Protein AF-A0A5A7S9D4-F1 (afdb_monomer_lite)

Radius of gyration: 24.03 Å; chains: 1; bounding box: 71×55×63 Å

Structure (mmCIF, N/CA/C/O backbone):
data_AF-A0A5A7S9D4-F1
#
_entry.id   AF-A0A5A7S9D4-F1
#
loop_
_atom_site.group_PDB
_atom_site.id
_atom_site.type_symbol
_atom_site.label_atom_id
_atom_site.label_alt_id
_atom_site.label_comp_id
_atom_site.label_asym_id
_atom_site.label_entity_id
_atom_site.label_seq_id
_atom_site.pdbx_PDB_ins_code
_atom_site.Cartn_x
_atom_site.Cartn_y
_atom_site.Cartn_z
_atom_site.occupancy
_atom_site.B_iso_or_equiv
_atom_site.auth_seq_id
_atom_site.auth_comp_id
_atom_site.auth_asym_id
_atom_site.auth_atom_id
_atom_site.pdbx_PDB_model_num
ATOM 1 N N . MET A 1 1 ? -9.418 2.027 30.614 1.00 55.91 1 MET A N 1
ATOM 2 C CA . MET A 1 1 ? -10.008 2.907 29.573 1.00 55.91 1 MET A CA 1
ATOM 3 C C . MET A 1 1 ? -10.575 2.053 28.445 1.00 55.91 1 MET A C 1
ATOM 5 O O . MET A 1 1 ? -9.982 1.031 28.133 1.00 55.91 1 MET A O 1
ATOM 9 N N . THR A 1 2 ? -11.710 2.423 27.843 1.00 78.75 2 THR A N 1
ATOM 10 C CA . THR A 1 2 ? -12.250 1.694 26.680 1.00 78.75 2 THR A CA 1
ATOM 11 C C . THR A 1 2 ? -11.448 2.029 25.417 1.00 78.75 2 THR A C 1
ATOM 13 O O . THR A 1 2 ? -11.067 3.181 25.224 1.00 78.75 2 THR A O 1
ATOM 16 N N . ARG A 1 3 ? -11.228 1.047 24.529 1.00 73.62 3 ARG A N 1
ATOM 17 C CA . ARG A 1 3 ? -10.422 1.175 23.291 1.00 73.62 3 ARG A CA 1
ATOM 18 C C . ARG A 1 3 ? -10.812 2.389 22.429 1.00 73.62 3 ARG A C 1
ATOM 20 O O . ARG A 1 3 ? -9.965 2.989 21.785 1.00 73.62 3 ARG A O 1
ATOM 27 N N . ARG A 1 4 ? -12.098 2.761 22.439 1.00 77.56 4 ARG A N 1
ATOM 28 C CA . ARG A 1 4 ? -12.655 3.953 21.773 1.00 77.56 4 ARG A CA 1
ATOM 29 C C . ARG A 1 4 ? -12.159 5.260 22.394 1.00 77.56 4 ARG A C 1
ATOM 31 O O . ARG A 1 4 ? -11.788 6.172 21.668 1.00 77.56 4 ARG A O 1
ATOM 38 N N . ARG A 1 5 ? -12.154 5.352 23.729 1.00 80.94 5 ARG A N 1
ATOM 39 C CA . ARG A 1 5 ? -11.677 6.543 24.443 1.00 80.94 5 ARG A CA 1
ATOM 40 C C . ARG A 1 5 ? -10.198 6.770 24.163 1.00 80.94 5 ARG A C 1
ATOM 42 O O . ARG A 1 5 ? -9.850 7.889 23.833 1.00 80.94 5 ARG A O 1
ATOM 49 N N . THR A 1 6 ? -9.384 5.714 24.183 1.00 83.19 6 THR A N 1
ATOM 50 C CA . THR A 1 6 ? -7.943 5.804 23.899 1.00 83.19 6 THR A CA 1
ATOM 51 C C . THR A 1 6 ? -7.643 6.335 22.493 1.00 83.19 6 THR A C 1
ATOM 53 O O . THR A 1 6 ? -6.789 7.206 22.351 1.00 83.19 6 THR A O 1
ATOM 56 N N . ILE A 1 7 ? -8.358 5.871 21.456 1.00 81.06 7 ILE A N 1
ATOM 57 C CA . ILE A 1 7 ? -8.176 6.416 20.099 1.00 81.06 7 ILE A CA 1
ATOM 58 C C . ILE A 1 7 ? -8.547 7.896 20.052 1.00 81.06 7 ILE A C 1
ATOM 60 O O . ILE A 1 7 ? -7.799 8.705 19.516 1.00 81.06 7 ILE A O 1
ATOM 64 N N . LEU A 1 8 ? -9.722 8.245 20.578 1.00 85.06 8 LEU A N 1
ATOM 65 C CA . LEU A 1 8 ? -10.216 9.616 20.504 1.00 85.06 8 LEU A CA 1
ATOM 66 C C . LEU A 1 8 ? -9.299 10.568 21.275 1.00 85.06 8 LEU A C 1
ATOM 68 O O . LEU A 1 8 ? -9.025 11.661 20.794 1.00 85.06 8 LEU A O 1
ATOM 72 N N . THR A 1 9 ? -8.764 10.136 22.421 1.00 84.31 9 THR A N 1
ATOM 73 C CA . THR A 1 9 ? -7.755 10.906 23.154 1.00 84.31 9 THR A CA 1
ATOM 74 C C . THR A 1 9 ? -6.458 11.038 22.366 1.00 84.31 9 THR A C 1
ATOM 76 O O . THR A 1 9 ? -5.899 12.125 22.337 1.00 84.31 9 THR A O 1
ATOM 79 N N . ALA A 1 10 ? -5.996 9.985 21.684 1.00 85.25 10 ALA A N 1
ATOM 80 C CA . ALA A 1 10 ? -4.796 10.064 20.852 1.00 85.25 10 ALA A CA 1
ATOM 81 C C . ALA A 1 10 ? -4.983 11.031 19.669 1.00 85.25 10 ALA A C 1
ATOM 83 O O . ALA A 1 10 ? -4.125 11.873 19.427 1.00 85.25 10 ALA A O 1
ATOM 84 N N . ALA A 1 11 ? -6.130 10.974 18.985 1.00 86.06 11 ALA A N 1
ATOM 85 C CA . ALA A 1 11 ? -6.465 11.897 17.901 1.00 86.06 11 ALA A CA 1
ATOM 86 C C . ALA A 1 11 ? -6.579 13.351 18.388 1.00 86.06 11 ALA A C 1
ATOM 88 O O . ALA A 1 11 ? -6.074 14.260 17.736 1.00 86.06 11 ALA A O 1
ATOM 89 N N . ALA A 1 12 ? -7.190 13.575 19.555 1.00 85.19 12 ALA A N 1
ATOM 90 C CA . ALA A 1 12 ? -7.275 14.903 20.155 1.00 85.19 12 ALA A CA 1
ATOM 91 C C . ALA A 1 12 ? -5.893 15.444 20.556 1.00 85.19 12 ALA A C 1
ATOM 93 O O . ALA A 1 12 ? -5.597 16.604 20.289 1.00 85.19 12 ALA A O 1
ATOM 94 N N . LEU A 1 13 ? -5.027 14.609 21.141 1.00 88.38 13 LEU A N 1
ATOM 95 C CA . LEU A 1 13 ? -3.655 14.994 21.485 1.00 88.38 13 LEU A CA 1
ATOM 96 C C . LEU A 1 13 ? -2.836 15.344 20.240 1.00 88.38 13 LEU A C 1
ATOM 98 O O . LEU A 1 13 ? -2.145 16.356 20.248 1.00 88.38 13 LEU A O 1
ATOM 102 N N . LEU A 1 14 ? -2.961 14.566 19.160 1.00 86.50 14 LEU A N 1
ATOM 103 C CA . LEU A 1 14 ? -2.325 14.879 17.877 1.00 86.50 14 LEU A CA 1
ATOM 104 C C . LEU A 1 14 ? -2.759 16.253 17.351 1.00 86.50 14 LEU A C 1
ATOM 106 O O . LEU A 1 14 ? -1.912 17.036 16.932 1.00 86.50 14 LEU A O 1
ATOM 110 N N . LEU A 1 15 ? -4.053 16.581 17.428 1.00 86.12 15 LEU A N 1
ATOM 111 C CA . LEU A 1 15 ? -4.549 17.902 17.031 1.00 86.12 15 LEU A CA 1
ATOM 112 C C . LEU A 1 15 ? -4.030 19.020 17.937 1.00 86.12 15 LEU A C 1
ATOM 114 O O . LEU A 1 15 ? -3.659 20.072 17.430 1.00 86.12 15 LEU A O 1
ATOM 118 N N . VAL A 1 16 ? -3.961 18.807 19.254 1.00 87.31 16 VAL A N 1
ATOM 119 C CA . VAL A 1 16 ? -3.398 19.794 20.191 1.00 87.31 16 VAL A CA 1
ATOM 120 C C . VAL A 1 16 ? -1.930 20.064 19.876 1.00 87.31 16 VAL A C 1
ATOM 122 O O . VAL A 1 16 ? -1.530 21.223 19.804 1.00 87.31 16 VAL A O 1
ATOM 125 N N . VAL A 1 17 ? -1.140 19.016 19.630 1.00 87.19 17 VAL A N 1
ATOM 126 C CA . VAL A 1 17 ? 0.265 19.146 19.217 1.00 87.19 17 VAL A CA 1
ATOM 127 C C . VAL A 1 17 ? 0.368 19.907 17.895 1.00 87.19 17 VAL A C 1
ATOM 129 O O . VAL A 1 17 ? 1.178 20.823 17.779 1.00 87.19 17 VAL A O 1
ATOM 132 N N . GLN A 1 18 ? -0.488 19.588 16.921 1.00 85.62 18 GLN A N 1
ATOM 133 C CA . GLN A 1 18 ? -0.495 20.243 15.614 1.00 85.62 18 GLN A CA 1
ATOM 134 C C . GLN A 1 18 ? -0.865 21.732 15.705 1.00 85.62 18 GLN A C 1
ATOM 136 O O . GLN A 1 18 ? -0.234 22.567 15.058 1.00 85.62 18 GLN A O 1
ATOM 141 N N . VAL A 1 19 ? -1.862 22.076 16.522 1.00 84.75 19 VAL A N 1
ATOM 142 C CA . VAL A 1 19 ? -2.253 23.466 16.794 1.00 84.75 19 VAL A CA 1
ATOM 143 C C . VAL A 1 19 ? -1.134 24.202 17.525 1.00 84.75 19 VAL A C 1
ATOM 145 O O . VAL A 1 19 ? -0.828 25.333 17.163 1.00 84.75 19 VAL A O 1
ATOM 148 N N . GLY A 1 20 ? -0.485 23.555 18.498 1.00 85.50 20 GLY A N 1
ATOM 149 C CA . GLY A 1 20 ? 0.677 24.104 19.196 1.00 85.50 20 GLY A CA 1
ATOM 150 C C . GLY A 1 20 ? 1.826 24.431 18.243 1.00 85.50 20 GLY A C 1
ATOM 151 O O . GLY A 1 20 ? 2.345 25.541 18.284 1.00 85.50 20 GLY A O 1
ATOM 152 N N . TRP A 1 21 ? 2.157 23.514 17.328 1.00 83.00 21 TRP A N 1
ATOM 153 C CA . TRP A 1 21 ? 3.179 23.726 16.297 1.00 83.00 21 TRP A CA 1
ATOM 154 C C . TRP A 1 21 ? 2.876 24.947 15.422 1.00 83.00 21 TRP A C 1
ATOM 156 O O . TRP A 1 21 ? 3.736 25.809 15.231 1.00 83.00 21 TRP A O 1
ATOM 166 N N . ILE A 1 22 ? 1.638 25.052 14.928 1.00 85.06 22 ILE A N 1
ATOM 167 C CA . ILE A 1 22 ? 1.196 26.186 14.103 1.00 85.06 22 ILE A CA 1
ATOM 168 C C . ILE A 1 22 ? 1.250 27.491 14.912 1.00 85.06 22 ILE A C 1
ATOM 170 O O . ILE A 1 22 ? 1.734 28.505 14.413 1.00 85.06 22 ILE A O 1
ATOM 174 N N . ALA A 1 23 ? 0.821 27.467 16.177 1.00 85.19 23 ALA A N 1
ATOM 175 C CA . ALA A 1 23 ? 0.837 28.632 17.060 1.00 85.19 23 ALA A CA 1
ATOM 176 C C . ALA A 1 23 ? 2.258 29.138 17.368 1.00 85.19 23 ALA A C 1
ATOM 178 O O . ALA A 1 23 ? 2.443 30.332 17.587 1.00 85.19 23 ALA A O 1
ATOM 179 N N . THR A 1 24 ? 3.268 28.264 17.336 1.00 88.25 24 THR A N 1
ATOM 180 C CA . THR A 1 24 ? 4.686 28.633 17.494 1.00 88.25 24 THR A CA 1
ATOM 181 C C . THR A 1 24 ? 5.374 29.047 16.185 1.00 88.25 24 THR A C 1
ATOM 183 O O . THR A 1 24 ? 6.596 29.148 16.147 1.00 88.25 24 THR A O 1
ATOM 186 N N . GLY A 1 25 ? 4.615 29.290 15.109 1.00 82.31 25 GLY A N 1
ATOM 187 C CA . GLY A 1 25 ? 5.146 29.721 13.808 1.00 82.31 25 GLY A CA 1
ATOM 188 C C . GLY A 1 25 ? 5.436 28.583 12.822 1.00 82.31 25 GLY A C 1
ATOM 189 O O . GLY A 1 25 ? 6.096 28.802 11.808 1.00 82.31 25 GLY A O 1
ATOM 190 N N . GLY A 1 26 ? 4.957 27.368 13.095 1.00 80.81 26 GLY A N 1
ATOM 191 C CA . GLY A 1 26 ? 5.076 26.230 12.190 1.00 80.81 26 GLY A CA 1
ATOM 192 C C . GLY A 1 26 ? 4.242 26.392 10.913 1.00 80.81 26 GLY A C 1
ATOM 193 O O . GLY A 1 26 ? 3.118 26.892 10.945 1.00 80.81 26 GLY A O 1
ATOM 194 N N . SER A 1 27 ? 4.767 25.938 9.772 1.00 79.88 27 SER A N 1
ATOM 195 C CA . SER A 1 27 ? 4.071 26.039 8.485 1.00 79.88 27 SER A CA 1
ATOM 196 C C . SER A 1 27 ? 3.004 24.951 8.292 1.00 79.88 27 SER A C 1
ATOM 198 O O . SER A 1 27 ? 3.110 23.814 8.772 1.00 79.88 27 SER A O 1
ATOM 200 N N . LEU A 1 28 ? 1.957 25.289 7.535 1.00 75.00 28 LEU A N 1
ATOM 201 C CA . LEU A 1 28 ? 0.986 24.323 7.021 1.00 75.00 28 LEU A CA 1
ATOM 202 C C . LEU A 1 28 ? 1.581 23.594 5.810 1.00 75.00 28 LEU A C 1
ATOM 204 O O . LEU A 1 28 ? 1.274 23.900 4.662 1.00 75.00 28 LEU A O 1
ATOM 208 N N . GLY A 1 29 ? 2.471 22.642 6.081 1.00 77.94 29 GLY A N 1
ATOM 209 C CA . GLY A 1 29 ? 2.964 21.699 5.081 1.00 77.94 29 GLY A CA 1
ATOM 210 C C . GLY A 1 29 ? 2.016 20.514 4.872 1.00 77.94 29 GLY A C 1
ATOM 211 O O . GLY A 1 29 ? 1.059 20.310 5.624 1.00 77.94 29 GLY A O 1
ATOM 212 N N . ALA A 1 30 ? 2.328 19.672 3.885 1.00 74.06 30 ALA A N 1
ATOM 213 C CA . ALA A 1 30 ? 1.563 18.458 3.580 1.00 74.06 30 ALA A CA 1
ATOM 214 C C . ALA A 1 30 ? 1.390 17.532 4.804 1.00 74.06 30 ALA A C 1
ATOM 216 O O . ALA A 1 30 ? 0.317 16.970 5.009 1.00 74.06 30 ALA A O 1
ATOM 217 N N . ILE A 1 31 ? 2.406 17.440 5.671 1.00 72.94 31 ILE A N 1
ATOM 218 C CA . ILE A 1 31 ? 2.370 16.642 6.911 1.00 72.94 31 ILE A CA 1
ATOM 219 C C . ILE A 1 31 ? 1.276 17.143 7.866 1.00 72.94 31 ILE A C 1
ATOM 221 O O . ILE A 1 31 ? 0.513 16.345 8.418 1.00 72.94 31 ILE A O 1
ATOM 225 N N . SER A 1 32 ? 1.163 18.464 8.026 1.00 80.00 32 SER A N 1
ATOM 226 C CA . SER A 1 32 ? 0.152 19.105 8.871 1.00 80.00 32 SER A CA 1
ATOM 227 C C . SER A 1 32 ? -1.255 18.805 8.351 1.00 80.00 32 SER A C 1
ATOM 229 O O . SER A 1 32 ? -2.138 18.434 9.122 1.00 80.00 32 SER A O 1
ATOM 231 N N . VAL A 1 33 ? -1.447 18.890 7.031 1.00 82.06 33 VAL A N 1
ATOM 232 C CA . VAL A 1 33 ? -2.729 18.591 6.375 1.00 82.06 33 VAL A CA 1
ATOM 233 C C . VAL A 1 33 ? -3.121 17.126 6.578 1.00 82.06 33 VAL A C 1
ATOM 235 O O . VAL A 1 33 ? -4.229 16.845 7.035 1.00 82.06 33 VAL A O 1
ATOM 238 N N . VAL A 1 34 ? -2.206 16.191 6.312 1.00 79.44 34 VAL A N 1
ATOM 239 C CA . VAL A 1 34 ? -2.449 14.750 6.488 1.00 79.44 34 VAL A CA 1
ATOM 240 C C . VAL A 1 34 ? -2.807 14.428 7.939 1.00 79.44 34 VAL A C 1
ATOM 242 O O . VAL A 1 34 ? -3.784 13.724 8.190 1.00 79.44 34 VAL A O 1
ATOM 245 N N . THR A 1 35 ? -2.072 14.985 8.901 1.00 80.81 35 THR A N 1
ATOM 246 C CA . THR A 1 35 ? -2.310 14.742 10.332 1.00 80.81 35 THR A CA 1
ATOM 247 C C . THR A 1 35 ? -3.698 15.217 10.763 1.00 80.81 35 THR A C 1
ATOM 249 O O . THR A 1 35 ? -4.423 14.486 11.444 1.00 80.81 35 THR A O 1
ATOM 252 N N . VAL A 1 36 ? -4.113 16.405 10.310 1.00 85.19 36 VAL A N 1
ATOM 253 C CA . VAL A 1 36 ? -5.450 16.944 10.592 1.00 85.19 36 VAL A CA 1
ATOM 254 C C . VAL A 1 36 ? -6.540 16.082 9.956 1.00 85.19 36 VAL A C 1
ATOM 256 O O . VAL A 1 36 ? -7.519 15.764 10.628 1.00 85.19 36 VAL A O 1
ATOM 259 N N . ILE A 1 37 ? -6.367 15.649 8.702 1.00 84.81 37 ILE A N 1
ATOM 260 C CA . ILE A 1 37 ? -7.334 14.779 8.014 1.00 84.81 37 ILE A CA 1
ATOM 261 C C . ILE A 1 37 ? -7.489 13.450 8.757 1.00 84.81 37 ILE A C 1
ATOM 263 O O . ILE A 1 37 ? -8.613 13.032 9.033 1.00 84.81 37 ILE A O 1
ATOM 267 N N . VAL A 1 38 ? -6.384 12.799 9.129 1.00 81.94 38 VAL A N 1
ATOM 268 C CA . VAL A 1 38 ? -6.417 11.521 9.858 1.00 81.94 38 VAL A CA 1
ATOM 269 C C . VAL A 1 38 ? -7.148 11.679 11.190 1.00 81.94 38 VAL A C 1
ATOM 271 O O . VAL A 1 38 ? -8.043 10.889 11.502 1.00 81.94 38 VAL A O 1
ATOM 274 N N . ALA A 1 39 ? -6.832 12.722 11.960 1.00 84.31 39 ALA A N 1
ATOM 275 C CA . ALA A 1 39 ? -7.515 12.984 13.221 1.00 84.31 39 ALA A CA 1
ATOM 276 C C . ALA A 1 39 ? -9.009 13.297 13.018 1.00 84.31 39 ALA A C 1
ATOM 278 O O . ALA A 1 39 ? -9.849 12.770 13.752 1.00 84.31 39 ALA A O 1
ATOM 279 N N . ALA A 1 40 ? -9.360 14.079 11.994 1.00 85.19 40 ALA A N 1
ATOM 280 C CA . ALA A 1 40 ? -10.744 14.391 11.650 1.00 85.19 40 ALA A CA 1
ATOM 281 C C . ALA A 1 40 ? -11.538 13.135 11.264 1.00 85.19 40 ALA A C 1
ATOM 283 O O . ALA A 1 40 ? -12.639 12.941 11.770 1.00 85.19 40 ALA A O 1
ATOM 284 N N . VAL A 1 41 ? -10.975 12.234 10.451 1.00 82.00 41 VAL A N 1
ATOM 285 C CA . VAL A 1 41 ? -11.598 10.947 10.086 1.00 82.00 41 VAL A CA 1
ATOM 286 C C . VAL A 1 41 ? -11.823 10.075 11.324 1.00 82.00 41 VAL A C 1
ATOM 288 O O . VAL A 1 41 ? -12.893 9.486 11.508 1.00 82.00 41 VAL A O 1
ATOM 291 N N . VAL A 1 42 ? -10.844 10.011 12.226 1.00 84.44 42 VAL A N 1
ATOM 292 C CA . VAL A 1 42 ? -10.952 9.253 13.479 1.00 84.44 42 VAL A CA 1
ATOM 293 C C . VAL A 1 42 ? -12.046 9.817 14.399 1.00 84.44 42 VAL A C 1
ATOM 295 O O . VAL A 1 42 ? -12.817 9.055 14.993 1.00 84.44 42 VAL A O 1
ATOM 298 N N . ILE A 1 43 ? -12.153 11.143 14.493 1.00 83.31 43 ILE A N 1
ATOM 299 C CA . ILE A 1 43 ? -13.192 11.825 15.274 1.00 83.31 43 ILE A CA 1
ATOM 300 C C . ILE A 1 43 ? -14.569 11.649 14.619 1.00 83.31 43 ILE A C 1
ATOM 302 O O . ILE A 1 43 ? -15.518 11.270 15.305 1.00 83.31 43 ILE A O 1
ATOM 306 N N . ALA A 1 44 ? -14.676 11.836 13.300 1.00 83.56 44 ALA A N 1
ATOM 307 C CA . ALA A 1 44 ? -15.914 11.703 12.529 1.00 83.56 44 ALA A CA 1
ATOM 308 C C . ALA A 1 44 ? -16.480 10.275 12.574 1.00 83.56 44 ALA A C 1
ATOM 310 O O . ALA A 1 44 ? -17.689 10.074 12.672 1.00 83.56 44 ALA A O 1
ATOM 311 N N . THR A 1 45 ? -15.612 9.261 12.595 1.00 81.69 45 THR A N 1
ATOM 312 C CA . THR A 1 45 ? -16.017 7.860 12.802 1.00 81.69 45 THR A CA 1
ATOM 313 C C . THR A 1 45 ? -16.342 7.539 14.266 1.00 81.69 45 THR A C 1
ATOM 315 O O . THR A 1 45 ? -16.717 6.409 14.588 1.00 81.69 45 THR A O 1
ATOM 318 N N . GLY A 1 46 ? -16.199 8.502 15.181 1.00 79.81 46 GLY A N 1
ATOM 319 C CA . GLY A 1 46 ? -16.441 8.343 16.611 1.00 79.81 46 GLY A CA 1
ATOM 320 C C . GLY A 1 46 ? -15.481 7.362 17.286 1.00 79.81 46 GLY A C 1
ATOM 321 O O . GLY A 1 46 ? -15.848 6.771 18.307 1.00 79.81 46 GLY A O 1
ATOM 322 N N . GLY A 1 47 ? -14.294 7.132 16.713 1.00 75.00 47 GLY A N 1
ATOM 323 C CA . GLY A 1 47 ? -13.340 6.120 17.175 1.00 75.00 47 GLY A CA 1
ATOM 324 C C . GLY A 1 47 ? -13.837 4.684 16.976 1.00 75.00 47 GLY A C 1
ATOM 325 O O . GLY A 1 47 ? -13.441 3.776 17.714 1.00 75.00 47 GLY A O 1
ATOM 326 N N . ARG A 1 48 ? -14.756 4.460 16.025 1.00 80.12 48 ARG A N 1
ATOM 327 C CA . ARG A 1 48 ? -15.223 3.117 15.666 1.00 80.12 48 ARG A CA 1
ATOM 328 C C . ARG A 1 48 ? -14.114 2.405 14.900 1.00 80.12 48 ARG A C 1
ATOM 330 O O . ARG A 1 48 ? -13.983 2.580 13.694 1.00 80.12 48 ARG A O 1
ATOM 337 N N . TRP A 1 49 ? -13.383 1.540 15.599 1.00 71.06 49 TRP A N 1
ATOM 338 C CA . TRP A 1 49 ? -12.337 0.682 15.025 1.00 71.06 49 TRP A CA 1
ATOM 339 C C . TRP A 1 49 ? -12.739 0.008 13.711 1.00 71.06 49 TRP A C 1
ATOM 341 O O . TRP A 1 49 ? -11.920 -0.085 12.815 1.00 71.06 49 TRP A O 1
ATOM 351 N N . ILE A 1 50 ? -14.002 -0.400 13.575 1.00 71.88 50 ILE A N 1
ATOM 352 C CA . ILE A 1 50 ? -14.528 -1.043 12.362 1.00 71.88 50 ILE A CA 1
ATOM 353 C C . ILE A 1 50 ? -14.445 -0.118 11.144 1.00 71.88 50 ILE A C 1
ATOM 355 O O . ILE A 1 50 ? -14.056 -0.547 10.064 1.00 71.88 50 ILE A O 1
ATOM 359 N N . ALA A 1 51 ? -14.826 1.148 11.313 1.00 75.94 51 ALA A N 1
ATOM 360 C CA . ALA A 1 51 ? -14.789 2.117 10.226 1.00 75.94 51 ALA A CA 1
ATOM 361 C C . ALA A 1 51 ? -13.340 2.468 9.873 1.00 75.94 51 ALA A C 1
ATOM 363 O O . ALA A 1 51 ? -12.994 2.496 8.701 1.00 75.94 51 ALA A O 1
ATOM 364 N N . ILE A 1 52 ? -12.489 2.658 10.886 1.00 78.88 52 ILE A N 1
ATOM 365 C CA . ILE A 1 52 ? -11.062 2.958 10.703 1.00 78.88 52 ILE A CA 1
ATOM 366 C C . ILE A 1 52 ? -10.354 1.807 9.969 1.00 78.88 52 ILE A C 1
ATOM 368 O O . ILE A 1 52 ? -9.644 2.051 8.999 1.00 78.88 52 ILE A O 1
ATOM 372 N N . ASP A 1 53 ? -10.601 0.562 10.381 1.00 83.44 53 ASP A N 1
ATOM 373 C CA . ASP A 1 53 ? -10.084 -0.649 9.731 1.00 83.44 53 ASP A CA 1
ATOM 374 C C . ASP A 1 53 ? -10.559 -0.761 8.277 1.00 83.44 53 ASP A C 1
ATOM 376 O O . ASP A 1 53 ? -9.751 -0.922 7.366 1.00 83.44 53 ASP A O 1
ATOM 380 N N . THR A 1 54 ? -11.863 -0.584 8.040 1.00 85.19 54 THR A N 1
ATOM 381 C CA . THR A 1 54 ? -12.442 -0.668 6.691 1.00 85.19 54 THR A CA 1
ATOM 382 C C . THR A 1 54 ? -11.860 0.398 5.763 1.00 85.19 54 THR A C 1
ATOM 384 O O . THR A 1 54 ? -11.506 0.087 4.629 1.00 85.19 54 THR A O 1
ATOM 387 N N . LEU A 1 55 ? -11.725 1.640 6.239 1.00 87.94 55 LEU A N 1
ATOM 388 C CA . LEU A 1 55 ? -11.139 2.737 5.466 1.00 87.94 55 LEU A CA 1
ATOM 389 C C . LEU A 1 55 ? -9.663 2.480 5.155 1.00 87.94 55 LEU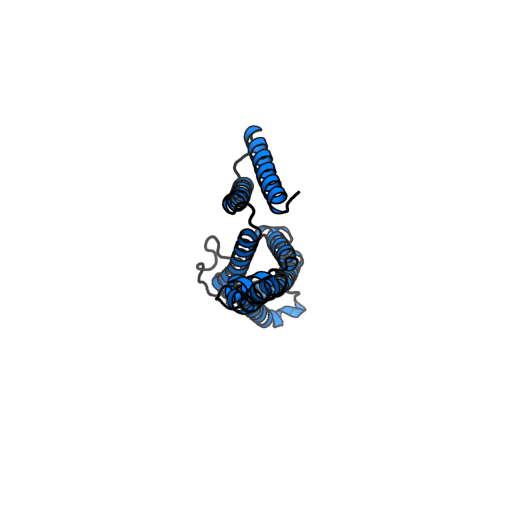 A C 1
ATOM 391 O O . LEU A 1 55 ? -9.261 2.618 4.003 1.00 87.94 55 LEU A O 1
ATOM 395 N N . GLY A 1 56 ? -8.874 2.059 6.148 1.00 90.00 56 GLY A N 1
ATOM 396 C CA . GLY A 1 56 ? -7.461 1.730 5.947 1.00 90.00 56 GLY A CA 1
ATOM 397 C C . GLY A 1 56 ? -7.271 0.583 4.956 1.00 90.00 56 GLY A C 1
ATOM 398 O O . GLY A 1 56 ? -6.418 0.649 4.075 1.00 90.00 56 GLY A O 1
ATOM 399 N N . ARG A 1 57 ? -8.125 -0.438 5.039 1.00 92.81 57 ARG A N 1
ATOM 400 C CA . ARG A 1 57 ? -8.108 -1.573 4.120 1.00 92.81 57 ARG A CA 1
ATOM 401 C C . ARG A 1 57 ? -8.452 -1.169 2.686 1.00 92.81 57 ARG A C 1
ATOM 403 O O . ARG A 1 57 ? -7.734 -1.556 1.769 1.00 92.81 57 ARG A O 1
ATOM 410 N N . ILE A 1 58 ? -9.524 -0.400 2.490 1.00 92.69 58 ILE A N 1
ATOM 411 C CA . ILE A 1 58 ? -9.911 0.094 1.160 1.00 92.69 58 ILE A CA 1
ATOM 412 C C . ILE A 1 58 ? -8.798 0.974 0.592 1.00 92.69 58 ILE A C 1
ATOM 414 O O . ILE A 1 58 ? -8.408 0.776 -0.551 1.00 92.69 58 ILE A O 1
ATOM 418 N N . TYR A 1 59 ? -8.245 1.886 1.394 1.00 94.44 59 TYR A N 1
ATOM 419 C CA . TYR A 1 59 ? -7.143 2.750 0.979 1.00 94.44 59 TYR A CA 1
ATOM 420 C C . TYR A 1 59 ? -5.924 1.946 0.509 1.00 94.44 59 TYR A C 1
ATOM 422 O O . TYR A 1 59 ? -5.455 2.151 -0.605 1.00 94.44 59 TYR A O 1
ATOM 430 N N . LEU A 1 60 ? -5.451 0.978 1.300 1.00 96.25 60 LEU A N 1
ATOM 431 C CA . LEU A 1 60 ? -4.310 0.140 0.914 1.00 96.25 60 LEU A CA 1
ATOM 432 C C . LEU A 1 60 ? -4.612 -0.729 -0.315 1.00 96.25 60 LEU A C 1
ATOM 434 O O . LEU A 1 60 ? -3.742 -0.927 -1.159 1.00 96.25 60 LEU A O 1
ATOM 438 N N . GLY A 1 61 ? -5.850 -1.206 -0.460 1.00 97.06 61 GLY A N 1
ATOM 439 C CA . GLY A 1 61 ? -6.287 -1.884 -1.678 1.00 97.06 61 GLY A CA 1
ATOM 440 C C . GLY A 1 61 ? -6.269 -0.968 -2.908 1.00 97.06 61 GLY A C 1
ATOM 441 O O . GLY A 1 61 ? -5.854 -1.401 -3.981 1.00 97.06 61 GLY A O 1
ATOM 442 N N . LEU A 1 62 ? -6.647 0.304 -2.753 1.00 96.62 62 LEU A N 1
ATOM 443 C CA . LEU A 1 62 ? -6.568 1.312 -3.813 1.00 96.62 62 LEU A CA 1
ATOM 444 C C . LEU A 1 62 ? -5.125 1.682 -4.170 1.00 96.62 62 LEU A C 1
ATOM 446 O O . LEU A 1 62 ? -4.866 1.955 -5.334 1.00 96.62 62 LEU A O 1
ATOM 450 N N . VAL A 1 63 ? -4.184 1.645 -3.222 1.00 95.94 63 VAL A N 1
ATOM 451 C CA . VAL A 1 63 ? -2.749 1.830 -3.515 1.00 95.94 63 VAL A CA 1
ATOM 452 C C . VAL A 1 63 ? -2.252 0.741 -4.474 1.00 95.94 63 VAL A C 1
ATOM 454 O O . VAL A 1 63 ? -1.643 1.055 -5.495 1.00 95.94 63 VAL A O 1
ATOM 457 N N . PHE A 1 64 ? -2.581 -0.530 -4.214 1.00 97.56 64 PHE A N 1
ATOM 458 C CA . PHE A 1 64 ? -2.254 -1.624 -5.138 1.00 97.56 64 PHE A CA 1
ATOM 459 C C . PHE A 1 64 ? -2.997 -1.505 -6.475 1.00 97.56 64 PHE A C 1
ATOM 461 O O . PHE A 1 64 ? -2.395 -1.681 -7.531 1.00 97.56 64 PHE A O 1
ATOM 468 N N . ALA A 1 65 ? -4.291 -1.169 -6.451 1.00 97.56 65 ALA A N 1
ATOM 469 C CA . ALA A 1 65 ? -5.064 -0.962 -7.675 1.00 97.56 65 ALA A CA 1
ATOM 470 C C . ALA A 1 65 ? -4.492 0.182 -8.526 1.00 97.56 65 ALA A C 1
ATOM 472 O O . ALA A 1 65 ? -4.425 0.049 -9.741 1.00 97.56 65 ALA A O 1
ATOM 473 N N . GLY A 1 66 ? -4.056 1.275 -7.894 1.00 96.06 66 GLY A N 1
ATOM 474 C CA . GLY A 1 66 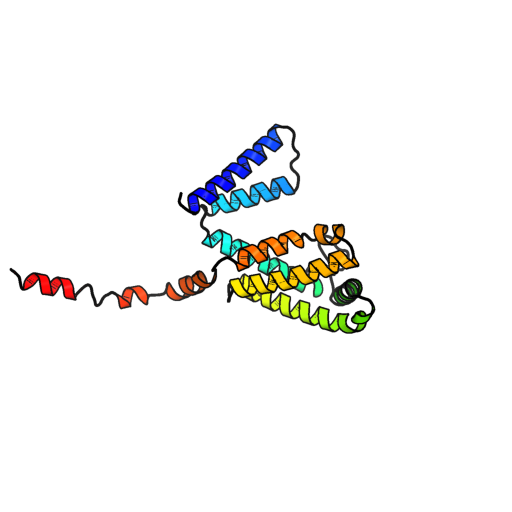? -3.424 2.420 -8.542 1.00 96.06 66 GLY A CA 1
ATOM 475 C C . GLY A 1 66 ? -2.113 2.038 -9.220 1.00 96.06 66 GLY A C 1
ATOM 476 O O . GLY A 1 66 ? -1.934 2.353 -10.388 1.00 96.06 66 GLY A O 1
ATOM 477 N N . SER A 1 67 ? -1.255 1.272 -8.540 1.00 95.31 67 SER A N 1
ATOM 478 C CA . SER A 1 67 ? -0.025 0.712 -9.127 1.00 95.31 67 SER A CA 1
ATOM 479 C C . SER A 1 67 ? -0.313 -0.134 -10.376 1.00 95.31 67 SER A C 1
ATOM 481 O O . SER A 1 67 ? 0.311 0.039 -11.422 1.00 95.31 67 SER A O 1
ATOM 483 N N . VAL A 1 68 ? -1.318 -1.015 -10.316 1.00 97.44 68 VAL A N 1
ATOM 484 C CA . VAL A 1 68 ? -1.738 -1.818 -11.477 1.00 97.44 68 VAL A CA 1
ATOM 485 C C . VAL A 1 68 ? -2.315 -0.937 -12.590 1.00 97.44 68 VAL A C 1
ATOM 487 O O . VAL A 1 68 ? -1.966 -1.118 -13.753 1.00 97.44 68 VAL A O 1
ATOM 490 N N . ALA A 1 69 ? -3.166 0.031 -12.251 1.00 96.56 69 ALA A N 1
ATOM 491 C CA . ALA A 1 69 ? -3.777 0.962 -13.197 1.00 96.56 69 ALA A CA 1
ATOM 492 C C . ALA A 1 69 ? -2.727 1.819 -13.924 1.00 96.56 69 ALA A C 1
ATOM 494 O O . ALA A 1 69 ? -2.835 2.028 -15.132 1.00 96.56 69 ALA A O 1
ATOM 495 N N . ASP A 1 70 ? -1.687 2.251 -13.212 1.00 95.50 70 ASP A N 1
ATOM 496 C CA . ASP A 1 70 ? -0.560 3.009 -13.752 1.00 95.50 70 ASP A CA 1
ATOM 497 C C . ASP A 1 70 ? 0.200 2.222 -14.829 1.00 95.50 70 ASP A C 1
ATOM 499 O O . ASP A 1 70 ? 0.490 2.737 -15.908 1.00 95.50 70 ASP A O 1
ATOM 503 N N . ARG A 1 71 ? 0.428 0.921 -14.598 1.00 95.94 71 ARG A N 1
ATOM 504 C CA . ARG A 1 71 ? 1.071 0.019 -15.573 1.00 95.94 71 ARG A CA 1
ATOM 505 C C . ARG A 1 71 ? 0.246 -0.173 -16.845 1.00 95.94 71 ARG A C 1
ATOM 507 O O . ARG A 1 71 ? 0.807 -0.472 -17.895 1.00 95.94 71 ARG A O 1
ATOM 514 N N . PHE A 1 72 ? -1.071 -0.000 -16.770 1.00 95.50 72 PHE A N 1
ATOM 515 C CA . PHE A 1 72 ? -1.960 -0.038 -17.933 1.00 95.50 72 PHE A CA 1
ATOM 516 C C . PHE A 1 72 ? -2.251 1.355 -18.516 1.00 95.50 72 PHE A C 1
ATOM 518 O O . PHE A 1 72 ? -3.063 1.465 -19.432 1.00 95.50 72 PHE A O 1
ATOM 525 N N . GLY A 1 73 ? -1.594 2.409 -18.015 1.00 93.06 73 GLY A N 1
ATOM 526 C CA . GLY A 1 73 ? -1.726 3.782 -18.512 1.00 93.06 73 GLY A CA 1
ATOM 527 C C . GLY A 1 73 ? -3.032 4.478 -18.139 1.00 93.06 73 GLY A C 1
ATOM 528 O O . GLY A 1 73 ? -3.341 5.540 -18.674 1.00 93.06 73 GLY A O 1
ATOM 529 N N . ALA A 1 74 ? -3.807 3.921 -17.205 1.00 94.31 74 ALA A N 1
ATOM 530 C CA . ALA A 1 74 ? -5.082 4.503 -16.792 1.00 94.31 74 ALA A CA 1
ATOM 531 C C . ALA A 1 74 ? -4.923 5.805 -15.983 1.00 94.31 74 ALA A C 1
ATOM 533 O O . ALA A 1 74 ? -5.888 6.556 -15.855 1.00 94.31 74 ALA A O 1
ATOM 534 N N . LEU A 1 75 ? -3.728 6.074 -15.440 1.00 91.12 75 LEU A N 1
ATOM 535 C CA . LEU A 1 75 ? -3.420 7.298 -14.690 1.00 91.12 75 LEU A CA 1
ATOM 536 C C . LEU A 1 75 ? -2.806 8.410 -15.556 1.00 91.12 75 LEU A C 1
ATOM 538 O O . LEU A 1 75 ? -2.681 9.538 -15.090 1.00 91.12 75 LEU A O 1
ATOM 542 N N . GLY A 1 76 ? -2.460 8.116 -16.812 1.00 92.94 76 GLY A N 1
ATOM 543 C CA . GLY A 1 76 ? -1.844 9.067 -17.732 1.00 92.94 76 GLY A CA 1
ATOM 544 C C . GLY A 1 76 ? -0.651 8.481 -18.481 1.00 92.94 76 GLY A C 1
ATOM 545 O O . GLY A 1 76 ? -0.264 7.327 -18.292 1.00 92.94 76 GLY A O 1
ATOM 546 N N . ALA A 1 77 ? -0.075 9.295 -19.363 1.00 92.44 77 ALA A N 1
ATOM 547 C CA . ALA A 1 77 ? 1.118 8.929 -20.114 1.00 92.44 77 ALA A CA 1
ATOM 548 C C . ALA A 1 77 ? 2.376 8.976 -19.224 1.00 92.44 77 ALA A C 1
ATOM 550 O O . ALA A 1 77 ? 2.415 9.754 -18.267 1.00 92.44 77 ALA A O 1
ATOM 551 N N . PRO A 1 78 ? 3.428 8.201 -19.548 1.00 92.38 78 PRO A N 1
ATOM 552 C CA . PRO A 1 78 ? 4.703 8.277 -18.842 1.00 92.38 78 PRO A CA 1
ATOM 553 C C . PRO A 1 78 ? 5.236 9.709 -18.747 1.00 92.38 78 PRO A C 1
ATOM 555 O O . PRO A 1 78 ? 5.256 10.430 -19.744 1.00 92.38 78 PRO A O 1
ATOM 558 N N . GLY A 1 79 ? 5.689 10.101 -17.555 1.00 89.69 79 GLY A N 1
ATOM 559 C CA . GLY A 1 79 ? 6.213 11.444 -17.288 1.00 89.69 79 GLY A CA 1
ATOM 560 C C . GLY A 1 79 ? 5.153 12.507 -16.988 1.00 89.69 79 GLY A C 1
ATOM 561 O O . GLY A 1 79 ? 5.521 13.651 -16.737 1.00 89.69 79 GLY A O 1
ATOM 562 N N . ALA A 1 80 ? 3.861 12.162 -16.993 1.00 90.50 80 ALA A N 1
ATOM 563 C CA . ALA A 1 80 ? 2.821 13.041 -16.468 1.00 90.50 80 ALA A CA 1
ATOM 564 C C . ALA A 1 80 ? 2.878 13.127 -14.930 1.00 90.50 80 ALA A C 1
ATOM 566 O O . ALA A 1 80 ? 3.326 12.199 -14.252 1.00 90.50 80 ALA A O 1
ATOM 567 N N . ASP A 1 81 ? 2.384 14.233 -14.373 1.00 88.69 81 ASP A N 1
ATOM 568 C CA . ASP A 1 81 ? 2.353 14.438 -12.924 1.00 88.69 81 ASP A CA 1
ATOM 569 C C . ASP A 1 81 ? 1.546 13.336 -12.221 1.00 88.69 81 ASP A C 1
ATOM 571 O O . ASP A 1 81 ? 0.387 13.080 -12.546 1.00 88.69 81 ASP A O 1
ATOM 575 N N . GLY A 1 82 ? 2.161 12.691 -11.227 1.00 83.81 82 GLY A N 1
ATOM 576 C CA . GLY A 1 82 ? 1.533 11.616 -10.453 1.00 83.81 82 GLY A CA 1
ATOM 577 C C . GLY A 1 82 ? 1.524 10.237 -11.127 1.00 83.81 82 GLY A C 1
ATOM 578 O O . GLY A 1 82 ? 0.954 9.307 -10.559 1.00 83.81 82 GLY A O 1
ATOM 579 N N . VAL A 1 83 ? 2.165 10.087 -12.291 1.00 91.69 83 VAL A N 1
ATOM 580 C CA . VAL A 1 83 ? 2.350 8.808 -12.997 1.00 91.69 83 VAL A CA 1
ATOM 581 C C . VAL A 1 83 ? 3.734 8.244 -12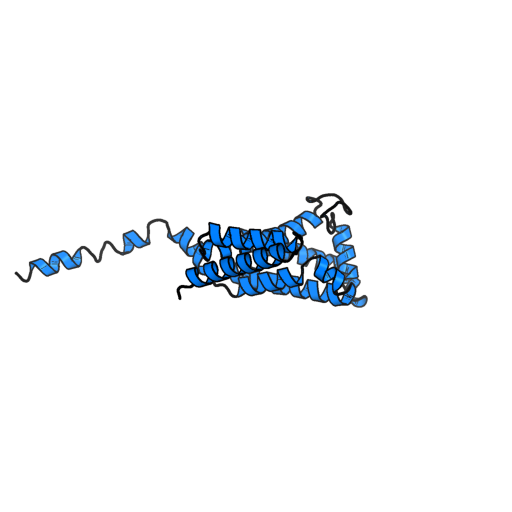.675 1.00 91.69 83 VAL A C 1
ATOM 583 O O . VAL A 1 83 ? 4.734 8.940 -12.839 1.00 91.69 83 VAL A O 1
ATOM 586 N N . SER A 1 84 ? 3.808 6.981 -12.240 1.00 92.38 84 SER A N 1
ATOM 587 C CA . SER A 1 84 ? 5.100 6.349 -11.909 1.00 92.38 84 SER A CA 1
ATOM 588 C C . SER A 1 84 ? 5.755 5.749 -13.155 1.00 92.38 84 SER A C 1
ATOM 590 O O . SER A 1 84 ? 6.905 6.041 -13.471 1.00 92.38 84 SER A O 1
ATOM 592 N N . TRP A 1 85 ? 5.006 4.923 -13.889 1.00 95.19 85 TRP A N 1
ATOM 593 C CA . TRP A 1 85 ? 5.459 4.192 -15.073 1.00 95.19 85 TRP A CA 1
ATOM 594 C C . TRP A 1 85 ? 4.646 4.543 -16.320 1.00 95.19 85 TRP A C 1
ATOM 596 O O . TRP A 1 85 ? 5.218 4.657 -17.407 1.00 95.19 85 TRP A O 1
ATOM 606 N N . GLY A 1 86 ? 3.322 4.685 -16.184 1.00 93.75 86 GLY A N 1
ATOM 607 C CA . GLY A 1 86 ? 2.382 5.046 -17.257 1.00 93.75 86 GLY A CA 1
ATOM 608 C C . GLY A 1 86 ? 2.181 4.002 -18.363 1.00 93.75 86 GLY A C 1
ATOM 609 O O . GLY A 1 86 ? 1.251 4.110 -19.157 1.00 93.75 86 GLY A O 1
ATOM 610 N N . ASN A 1 87 ? 3.040 2.987 -18.461 1.00 96.56 87 ASN A N 1
ATOM 611 C CA . ASN A 1 87 ? 2.833 1.818 -19.308 1.00 96.56 87 ASN A CA 1
ATOM 612 C C . ASN A 1 87 ? 3.631 0.610 -18.793 1.00 96.56 87 ASN A C 1
ATOM 614 O O . ASN A 1 87 ? 4.554 0.737 -17.985 1.00 96.56 87 ASN A O 1
ATOM 618 N N . TYR A 1 88 ? 3.283 -0.571 -19.302 1.00 96.94 88 TYR A N 1
ATOM 619 C CA . TYR A 1 88 ? 3.855 -1.831 -18.841 1.00 96.94 88 TYR A CA 1
ATOM 620 C C . TYR A 1 88 ? 5.326 -2.010 -19.241 1.00 96.94 88 TYR A C 1
ATOM 622 O O . TYR A 1 88 ? 6.090 -2.589 -18.475 1.00 96.94 88 TYR A O 1
ATOM 630 N N . GLY A 1 89 ? 5.743 -1.492 -20.402 1.00 97.19 89 GLY A N 1
ATOM 631 C CA . GLY A 1 89 ? 7.136 -1.562 -20.860 1.00 97.19 89 GLY A CA 1
ATOM 632 C C . GLY A 1 89 ? 8.084 -0.839 -19.904 1.00 97.19 89 GLY A C 1
ATOM 633 O O . GLY A 1 89 ? 9.012 -1.450 -19.385 1.00 97.19 89 GLY A O 1
ATOM 634 N N . ASN A 1 90 ? 7.757 0.406 -19.554 1.00 97.12 90 ASN A N 1
ATOM 635 C CA . ASN A 1 90 ? 8.509 1.192 -18.575 1.00 97.12 90 ASN A CA 1
ATOM 636 C C . ASN A 1 90 ? 8.564 0.515 -17.202 1.00 97.12 90 ASN A C 1
ATOM 638 O O . ASN A 1 90 ? 9.569 0.602 -16.504 1.00 97.12 90 ASN A O 1
ATOM 642 N N . PHE A 1 91 ? 7.491 -0.170 -16.799 1.00 97.38 91 PHE A N 1
ATOM 643 C CA . PHE A 1 91 ? 7.490 -0.934 -15.556 1.00 97.38 91 PHE A CA 1
ATOM 644 C C . PHE A 1 91 ? 8.420 -2.157 -15.614 1.00 97.38 91 PHE A C 1
ATOM 646 O O . PHE A 1 91 ? 9.091 -2.461 -14.626 1.00 97.38 91 PHE A O 1
ATOM 653 N N . VAL A 1 92 ? 8.497 -2.854 -16.752 1.00 98.00 92 VAL A N 1
ATOM 654 C CA . VAL A 1 92 ? 9.445 -3.964 -16.956 1.00 98.00 92 VAL A CA 1
ATOM 655 C C . VAL A 1 92 ? 10.887 -3.460 -16.925 1.00 98.00 92 VAL A C 1
ATOM 657 O O . VAL A 1 92 ? 11.724 -4.088 -16.276 1.00 98.00 92 VAL A O 1
ATOM 660 N N . ASP A 1 93 ? 11.166 -2.326 -17.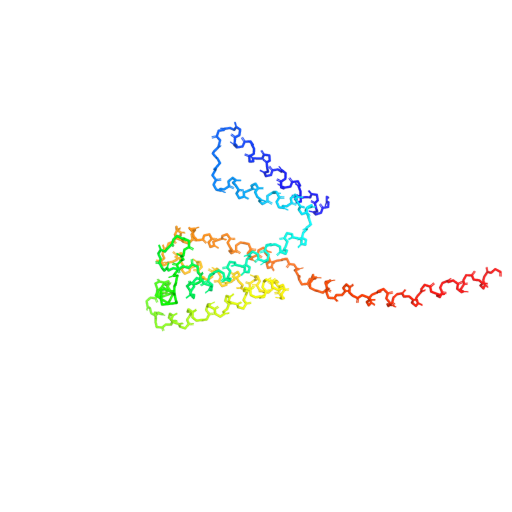567 1.00 97.25 93 ASP A N 1
ATOM 661 C CA . ASP A 1 93 ? 12.493 -1.703 -17.554 1.00 97.25 93 ASP A CA 1
ATOM 662 C C . ASP A 1 93 ? 12.872 -1.256 -16.139 1.00 97.25 93 ASP A C 1
ATOM 664 O O . ASP A 1 93 ? 13.925 -1.635 -15.633 1.00 97.25 93 ASP A O 1
ATOM 668 N N . TYR A 1 94 ? 11.953 -0.604 -15.425 1.00 96.31 94 TYR A N 1
ATOM 669 C CA . TYR A 1 94 ? 12.156 -0.253 -14.021 1.00 96.31 94 TYR A CA 1
ATOM 670 C C . TYR A 1 94 ? 12.392 -1.489 -13.140 1.00 96.31 94 TYR A C 1
ATOM 672 O O . TYR A 1 94 ? 13.274 -1.503 -12.286 1.00 96.31 94 TYR A O 1
ATOM 680 N N . THR A 1 95 ? 11.647 -2.575 -13.368 1.00 96.56 95 THR A N 1
ATOM 681 C CA . THR A 1 95 ? 11.858 -3.846 -12.657 1.00 96.56 95 THR A CA 1
ATOM 682 C C . THR A 1 95 ? 13.253 -4.407 -12.933 1.00 96.56 95 THR A C 1
ATOM 684 O O . THR A 1 95 ? 13.872 -4.972 -12.034 1.00 96.56 95 THR A O 1
ATOM 687 N N . ARG A 1 96 ? 13.774 -4.247 -14.154 1.00 97.00 96 ARG A N 1
ATOM 688 C CA . ARG A 1 96 ? 15.138 -4.650 -14.508 1.00 97.00 96 ARG A CA 1
ATOM 689 C C . ARG A 1 96 ? 16.181 -3.837 -13.743 1.00 97.00 96 ARG A C 1
ATOM 691 O O . ARG A 1 96 ? 17.113 -4.440 -13.218 1.00 97.00 96 ARG A O 1
ATOM 698 N N . ASP A 1 97 ? 15.995 -2.524 -13.634 1.00 95.56 97 ASP A N 1
ATOM 699 C CA . ASP A 1 97 ? 16.905 -1.626 -12.907 1.00 95.56 97 ASP A CA 1
ATOM 700 C C . ASP A 1 97 ? 16.982 -1.959 -11.413 1.00 95.56 97 ASP A C 1
ATOM 702 O O . ASP A 1 97 ? 18.026 -1.804 -10.779 1.00 95.56 97 ASP A O 1
ATOM 706 N N . LEU A 1 98 ? 15.887 -2.469 -10.844 1.00 95.81 98 LEU A N 1
ATOM 707 C CA . LEU A 1 98 ? 15.853 -2.911 -9.453 1.00 95.81 98 LEU A CA 1
ATOM 708 C C . LEU A 1 98 ? 16.566 -4.246 -9.216 1.00 95.81 98 LEU A C 1
ATOM 710 O O . LEU A 1 98 ? 16.938 -4.536 -8.077 1.00 95.81 98 LEU A O 1
ATOM 714 N N . LEU A 1 99 ? 16.753 -5.066 -10.251 1.00 95.50 99 LEU A N 1
ATOM 715 C CA . LEU A 1 99 ? 17.345 -6.393 -10.123 1.00 95.50 99 LEU A CA 1
ATOM 716 C C . LEU A 1 99 ? 18.876 -6.349 -10.217 1.00 95.50 99 LEU A C 1
ATOM 718 O O . LEU A 1 99 ? 19.435 -5.629 -11.048 1.00 95.50 99 LEU A O 1
ATOM 722 N N . PRO A 1 100 ? 19.583 -7.212 -9.462 1.00 92.44 100 PRO A N 1
ATOM 723 C CA . PRO A 1 100 ? 20.994 -7.479 -9.714 1.00 92.44 100 PRO A CA 1
ATOM 724 C C . PRO A 1 100 ? 21.209 -7.917 -11.169 1.00 92.44 100 PRO A C 1
ATOM 726 O O . PRO A 1 100 ? 20.404 -8.684 -11.700 1.00 92.44 100 PRO A O 1
ATOM 729 N N . GLY A 1 101 ? 22.324 -7.514 -11.789 1.00 90.31 101 GLY A N 1
ATOM 730 C CA . GLY A 1 101 ? 22.597 -7.758 -13.217 1.00 90.31 101 GLY A CA 1
ATOM 731 C C . GLY A 1 101 ? 22.384 -9.207 -13.682 1.00 90.31 101 GLY A C 1
ATOM 732 O O . GLY A 1 101 ? 21.813 -9.451 -14.742 1.00 90.31 101 GLY A O 1
ATOM 733 N N . MET A 1 102 ? 22.747 -10.191 -12.853 1.00 91.81 102 MET A N 1
ATOM 734 C CA . MET A 1 102 ? 22.559 -11.621 -13.152 1.00 91.81 102 MET A CA 1
ATOM 735 C C 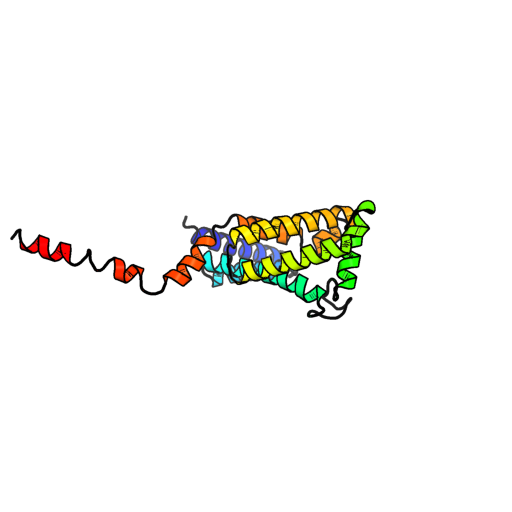. MET A 1 102 ? 21.088 -12.076 -13.244 1.00 91.81 102 MET A C 1
ATOM 737 O O . MET A 1 102 ? 20.818 -13.148 -13.781 1.00 91.81 102 MET A O 1
ATOM 741 N N . LEU A 1 103 ? 20.136 -11.289 -12.730 1.00 94.19 103 LEU A N 1
ATOM 742 C CA . LEU A 1 103 ? 18.696 -11.581 -12.724 1.00 94.19 103 LEU A CA 1
ATOM 743 C C . LEU A 1 103 ? 17.902 -10.754 -13.743 1.00 94.19 103 LEU A C 1
ATOM 745 O O . LEU A 1 103 ? 16.683 -10.879 -13.812 1.00 94.19 103 LEU A O 1
ATOM 749 N N . HIS A 1 104 ? 18.559 -9.949 -14.581 1.00 94.94 104 HIS A N 1
ATOM 750 C CA . HIS A 1 104 ? 17.885 -9.110 -15.582 1.00 94.94 104 HIS A CA 1
ATOM 751 C C . HIS A 1 104 ? 16.998 -9.894 -16.556 1.00 94.94 104 HIS A C 1
ATOM 753 O O . HIS A 1 104 ? 15.988 -9.376 -17.029 1.00 94.94 104 HIS A O 1
ATOM 759 N N . TRP A 1 105 ? 17.334 -11.156 -16.832 1.00 94.81 105 TRP A N 1
ATOM 760 C CA . TRP A 1 105 ? 16.522 -12.048 -17.667 1.00 94.81 105 TRP A CA 1
ATOM 761 C C . TRP A 1 105 ? 15.138 -12.344 -17.063 1.00 94.81 105 TRP A C 1
ATOM 763 O O . TRP A 1 105 ? 14.204 -12.646 -17.801 1.00 94.81 105 TRP A O 1
ATOM 773 N N . ALA A 1 106 ? 14.986 -12.231 -15.740 1.00 95.69 106 ALA A N 1
ATOM 774 C CA . ALA A 1 106 ? 13.740 -12.496 -15.029 1.00 95.69 106 ALA A CA 1
ATOM 775 C C . ALA A 1 106 ? 12.815 -11.268 -14.936 1.00 95.69 106 ALA A C 1
ATOM 777 O O . ALA A 1 106 ? 11.691 -11.409 -14.454 1.00 95.69 106 ALA A O 1
ATOM 778 N N . ALA A 1 107 ? 13.243 -10.086 -15.402 1.00 96.56 107 ALA A N 1
ATOM 779 C CA . ALA A 1 107 ? 12.521 -8.823 -15.213 1.00 96.56 107 ALA A CA 1
ATOM 780 C C . ALA A 1 107 ? 11.061 -8.885 -15.691 1.00 96.56 107 ALA A C 1
ATOM 782 O O . ALA A 1 107 ? 10.152 -8.573 -14.928 1.00 96.56 107 ALA A O 1
ATOM 783 N N . THR A 1 108 ? 10.810 -9.374 -16.909 1.00 97.50 108 THR A N 1
ATOM 784 C CA . THR A 1 108 ? 9.446 -9.507 -17.450 1.00 97.50 108 THR A CA 1
ATOM 785 C C . THR A 1 108 ? 8.589 -10.476 -16.632 1.00 97.50 108 THR A C 1
ATOM 787 O O . THR A 1 108 ? 7.420 -10.200 -16.366 1.00 97.50 108 THR A O 1
ATOM 790 N N . GLY A 1 109 ? 9.164 -11.600 -16.190 1.00 97.56 109 GLY A N 1
ATOM 791 C CA . GLY A 1 109 ? 8.455 -12.590 -15.376 1.00 97.56 109 GLY A CA 1
ATOM 792 C C . GLY A 1 109 ? 8.096 -12.056 -13.989 1.00 97.56 109 GLY A C 1
ATOM 793 O O . GLY A 1 109 ? 6.969 -12.234 -13.531 1.00 97.56 109 GLY A O 1
ATOM 794 N N . LEU A 1 110 ? 9.028 -11.349 -13.346 1.00 96.62 110 LEU A N 1
ATOM 795 C CA . LEU A 1 110 ? 8.807 -10.718 -12.045 1.00 96.62 110 LEU A CA 1
ATOM 796 C C . LEU A 1 110 ? 7.827 -9.546 -12.134 1.00 96.62 110 LEU A C 1
ATOM 798 O O . LEU A 1 110 ? 6.965 -9.425 -11.268 1.00 96.62 110 LEU A O 1
ATOM 802 N N . ALA A 1 111 ? 7.884 -8.748 -13.201 1.00 97.19 111 ALA A N 1
ATOM 803 C CA . ALA A 1 111 ? 6.918 -7.684 -13.459 1.00 97.19 111 ALA A CA 1
ATOM 804 C C . ALA A 1 111 ? 5.492 -8.243 -13.630 1.00 97.19 111 ALA A C 1
ATOM 806 O O . ALA A 1 111 ? 4.531 -7.724 -13.053 1.00 97.19 111 ALA A O 1
ATOM 807 N N . LEU A 1 112 ? 5.331 -9.336 -14.385 1.00 97.94 112 LEU A N 1
ATOM 808 C CA . LEU A 1 112 ? 4.042 -10.019 -14.520 1.00 97.94 112 LEU A CA 1
ATOM 809 C C . LEU A 1 112 ? 3.556 -10.573 -13.177 1.00 97.94 112 LEU A C 1
ATOM 811 O O . LEU A 1 112 ? 2.412 -10.328 -12.794 1.00 97.94 112 LEU A O 1
ATOM 815 N N . ALA A 1 113 ? 4.425 -11.276 -12.447 1.00 97.50 113 ALA A N 1
ATOM 816 C CA . ALA A 1 113 ? 4.095 -11.841 -11.144 1.00 97.50 113 ALA A CA 1
ATOM 817 C C . ALA A 1 113 ? 3.664 -10.753 -10.150 1.00 97.50 113 ALA A C 1
ATOM 819 O O . ALA A 1 113 ? 2.620 -10.894 -9.515 1.00 97.50 113 ALA A O 1
ATOM 820 N N . ALA A 1 114 ? 4.406 -9.645 -10.070 1.00 96.62 114 ALA A N 1
ATOM 821 C CA . ALA A 1 114 ? 4.061 -8.501 -9.232 1.00 96.62 114 ALA A CA 1
ATOM 822 C C . ALA A 1 114 ? 2.697 -7.918 -9.619 1.00 96.62 114 ALA A C 1
ATOM 824 O O . ALA A 1 114 ? 1.849 -7.727 -8.755 1.00 96.62 114 ALA A O 1
ATOM 825 N N . THR A 1 115 ? 2.434 -7.725 -10.914 1.00 97.75 115 THR A N 1
ATOM 826 C CA . THR A 1 115 ? 1.154 -7.176 -11.390 1.00 97.75 115 THR A CA 1
ATOM 827 C C . THR A 1 115 ? -0.028 -8.070 -11.017 1.00 97.75 115 THR A C 1
ATOM 829 O O . THR A 1 115 ? -1.042 -7.579 -10.522 1.00 97.75 115 THR A O 1
ATOM 832 N N . VAL A 1 116 ? 0.101 -9.387 -11.205 1.00 98.19 116 VAL A N 1
ATOM 833 C CA . VAL A 1 116 ? -0.950 -10.353 -10.849 1.00 98.19 116 VAL A CA 1
ATOM 834 C C . VAL A 1 116 ? -1.169 -10.394 -9.337 1.00 98.19 116 VAL A C 1
ATOM 836 O O . VAL A 1 116 ? -2.311 -10.341 -8.880 1.00 98.19 116 VAL A O 1
ATOM 839 N N . VAL A 1 117 ? -0.091 -10.467 -8.553 1.00 98.00 117 VAL A N 1
ATOM 840 C CA . VAL A 1 117 ? -0.174 -10.504 -7.088 1.00 98.00 117 VAL A CA 1
ATOM 841 C C . VAL A 1 117 ? -0.804 -9.219 -6.555 1.00 98.00 117 VAL A C 1
ATOM 843 O O . VAL A 1 117 ? -1.741 -9.294 -5.766 1.00 98.00 117 VAL A O 1
ATOM 846 N N . GLU A 1 118 ? -0.367 -8.049 -7.017 1.00 97.75 118 GLU A N 1
ATOM 847 C CA . GLU A 1 118 ? -0.935 -6.766 -6.601 1.00 97.75 118 GLU A CA 1
ATOM 848 C C . GLU A 1 118 ? -2.410 -6.628 -6.985 1.00 97.75 118 GLU A C 1
ATOM 850 O O . GLU A 1 118 ? -3.199 -6.158 -6.168 1.00 97.75 118 GLU A O 1
ATOM 855 N N . ALA A 1 119 ? -2.822 -7.099 -8.167 1.00 98.06 119 ALA A N 1
ATOM 856 C CA . ALA A 1 119 ? -4.230 -7.091 -8.564 1.00 98.06 119 ALA A CA 1
ATOM 857 C C . ALA A 1 119 ? -5.092 -7.963 -7.632 1.00 98.06 119 ALA A C 1
ATOM 859 O O . ALA A 1 119 ? -6.152 -7.534 -7.170 1.00 98.06 119 ALA A O 1
ATOM 860 N N . VAL A 1 120 ? -4.618 -9.166 -7.291 1.00 98.00 120 VAL A N 1
ATOM 861 C CA . VAL A 1 120 ? -5.308 -10.058 -6.345 1.00 98.00 120 VAL A CA 1
ATOM 862 C C . VAL A 1 120 ? -5.382 -9.428 -4.953 1.00 98.00 120 VAL A C 1
ATOM 864 O O . VAL A 1 120 ? -6.441 -9.460 -4.322 1.00 98.00 120 VAL A O 1
ATOM 867 N N . LEU A 1 121 ? -4.288 -8.830 -4.476 1.00 97.31 121 LEU A N 1
ATOM 868 C CA . LEU A 1 121 ? -4.236 -8.150 -3.182 1.00 97.31 121 LEU A CA 1
ATOM 869 C C . LEU A 1 121 ? -5.161 -6.931 -3.135 1.00 97.31 121 LEU A C 1
ATOM 871 O O . LEU A 1 121 ? -5.874 -6.758 -2.145 1.00 97.31 121 LEU A O 1
ATOM 875 N N . ALA A 1 122 ? -5.207 -6.133 -4.204 1.00 97.25 122 ALA A N 1
ATOM 876 C CA . ALA A 1 122 ? -6.112 -4.999 -4.339 1.00 97.25 122 ALA A CA 1
ATOM 877 C C . ALA A 1 122 ? -7.570 -5.444 -4.178 1.00 97.25 122 ALA A C 1
ATOM 879 O O . ALA A 1 122 ? -8.285 -4.939 -3.310 1.00 97.25 122 ALA A O 1
ATOM 880 N N . CYS A 1 123 ? -7.996 -6.451 -4.948 1.00 96.50 123 CYS A N 1
ATOM 881 C CA . CYS A 1 123 ? -9.344 -7.002 -4.850 1.00 96.50 123 CYS A CA 1
ATOM 882 C C . CYS A 1 123 ? -9.626 -7.582 -3.457 1.00 96.50 123 CYS A C 1
ATOM 884 O O . CYS A 1 123 ? -10.670 -7.293 -2.874 1.00 96.50 123 CYS A O 1
ATOM 886 N N . ALA A 1 124 ? -8.703 -8.368 -2.895 1.00 93.69 124 ALA A N 1
ATOM 887 C CA . ALA A 1 124 ? -8.878 -8.986 -1.583 1.00 93.69 124 ALA A CA 1
ATOM 888 C C . ALA A 1 124 ? -9.032 -7.945 -0.462 1.00 93.69 124 ALA A C 1
ATOM 890 O O . ALA A 1 124 ? -9.907 -8.086 0.395 1.00 93.69 124 ALA A O 1
ATOM 891 N N . LEU A 1 125 ? -8.232 -6.874 -0.484 1.00 93.88 125 LEU A N 1
ATOM 892 C CA . LEU A 1 125 ? -8.316 -5.787 0.489 1.00 93.88 125 LEU A CA 1
ATOM 893 C C . LEU A 1 125 ? -9.603 -4.974 0.302 1.00 93.88 125 LEU A C 1
ATOM 895 O O . LEU A 1 125 ? -10.363 -4.823 1.258 1.00 93.88 125 LEU A O 1
ATOM 899 N N . ILE A 1 126 ? -9.920 -4.525 -0.914 1.00 93.19 126 ILE A N 1
ATOM 900 C CA . ILE A 1 126 ? -11.130 -3.725 -1.173 1.00 93.19 126 ILE A CA 1
ATOM 901 C C . ILE A 1 126 ? -12.394 -4.498 -0.769 1.00 93.19 126 ILE A C 1
ATOM 903 O O . ILE A 1 126 ? -13.236 -3.973 -0.039 1.00 93.19 126 ILE A O 1
ATOM 907 N N . LEU A 1 127 ? -12.501 -5.766 -1.174 1.00 89.31 127 LEU A N 1
ATOM 908 C CA . LEU A 1 127 ? -13.652 -6.620 -0.862 1.00 89.31 127 LEU A CA 1
ATOM 909 C C . LEU A 1 127 ? -13.648 -7.133 0.587 1.00 89.31 127 LEU A C 1
ATOM 911 O O . LEU A 1 127 ? -14.666 -7.615 1.079 1.00 89.31 127 LEU A O 1
ATOM 915 N N . GLY A 1 128 ? -12.516 -7.042 1.289 1.00 86.81 128 GLY A N 1
ATOM 916 C CA . GLY A 1 128 ? -12.370 -7.542 2.654 1.00 86.81 128 GLY A CA 1
ATOM 917 C C . GLY A 1 128 ? -12.296 -9.062 2.774 1.00 86.81 128 GLY A C 1
ATOM 918 O O . GLY A 1 128 ? -12.619 -9.610 3.829 1.00 86.81 128 GLY A O 1
ATOM 919 N N . VAL A 1 129 ? -11.880 -9.753 1.715 1.00 86.31 129 VAL A N 1
ATOM 920 C CA . VAL A 1 129 ? -11.728 -11.211 1.700 1.00 86.31 129 VAL A CA 1
ATOM 921 C C . VAL A 1 129 ? -10.382 -11.576 2.315 1.00 86.31 129 VAL A C 1
ATOM 923 O O . VAL A 1 129 ? -9.340 -11.214 1.776 1.00 86.31 129 VAL A O 1
ATOM 926 N N . ARG A 1 130 ? -10.397 -12.313 3.438 1.00 86.94 130 ARG A N 1
ATOM 927 C CA . ARG A 1 130 ? -9.184 -12.750 4.165 1.00 86.94 130 ARG A CA 1
ATOM 928 C C . ARG A 1 130 ? -8.188 -11.603 4.358 1.00 86.94 130 ARG A C 1
ATOM 930 O O . ARG A 1 130 ? -6.991 -11.746 4.111 1.00 86.94 130 ARG A O 1
ATOM 937 N N . SER A 1 131 ? -8.690 -10.440 4.765 1.00 87.50 131 SER A N 1
ATOM 938 C CA . SER A 1 131 ? -7.928 -9.193 4.716 1.00 87.50 131 SER A CA 1
ATOM 939 C C . SER A 1 131 ? -6.680 -9.203 5.589 1.00 87.50 131 SER A C 1
ATOM 941 O O . SER A 1 131 ? -5.719 -8.523 5.255 1.00 87.50 131 SER A O 1
ATOM 943 N N . ARG A 1 132 ? -6.656 -10.013 6.654 1.00 89.31 132 ARG A N 1
ATOM 944 C CA . ARG A 1 132 ? -5.452 -10.227 7.460 1.00 89.31 132 ARG A CA 1
ATOM 945 C C . ARG A 1 132 ? -4.331 -10.865 6.633 1.00 89.31 132 ARG A C 1
ATOM 947 O O . ARG A 1 132 ? -3.223 -10.344 6.594 1.00 89.31 132 ARG A O 1
ATOM 954 N N . LEU A 1 133 ? -4.642 -11.950 5.918 1.00 91.88 133 LEU A N 1
ATOM 955 C CA . LEU A 1 133 ? -3.692 -12.625 5.030 1.00 91.88 133 LEU A CA 1
ATOM 956 C C . LEU A 1 133 ? -3.300 -11.736 3.849 1.00 91.88 133 LEU A C 1
ATOM 958 O O . LEU A 1 133 ? -2.121 -11.669 3.518 1.00 91.88 133 LEU A O 1
ATOM 962 N N . ALA A 1 134 ? -4.260 -11.027 3.249 1.00 94.81 134 ALA A N 1
ATOM 963 C CA . ALA A 1 134 ? -3.979 -10.098 2.157 1.00 94.81 134 ALA A CA 1
ATOM 964 C C . ALA A 1 134 ? -3.048 -8.959 2.609 1.00 94.81 134 ALA A C 1
ATOM 966 O O . ALA A 1 134 ? -2.080 -8.650 1.924 1.00 94.81 134 ALA A O 1
ATOM 967 N N . ALA A 1 135 ? -3.273 -8.380 3.791 1.00 95.12 135 ALA A N 1
ATOM 968 C CA . ALA A 1 135 ? -2.404 -7.344 4.339 1.00 95.12 135 ALA A CA 1
ATOM 969 C C . ALA A 1 135 ? -0.998 -7.876 4.659 1.00 95.12 135 ALA A C 1
ATOM 971 O O . ALA A 1 135 ? -0.015 -7.240 4.290 1.00 95.12 135 ALA A O 1
ATOM 972 N N . SER A 1 136 ? -0.876 -9.061 5.268 1.00 95.75 136 SER A N 1
ATOM 973 C CA . SER A 1 136 ? 0.430 -9.684 5.528 1.00 95.75 136 SER A CA 1
ATOM 974 C C . SER A 1 136 ? 1.186 -10.036 4.243 1.00 95.75 136 SER A C 1
ATOM 976 O O . SER A 1 136 ? 2.387 -9.790 4.154 1.00 95.75 136 SER A O 1
ATOM 978 N N . ALA A 1 137 ? 0.498 -10.569 3.230 1.00 96.25 137 ALA A N 1
ATOM 979 C CA . ALA A 1 137 ? 1.096 -10.862 1.930 1.00 96.25 137 ALA A CA 1
ATOM 980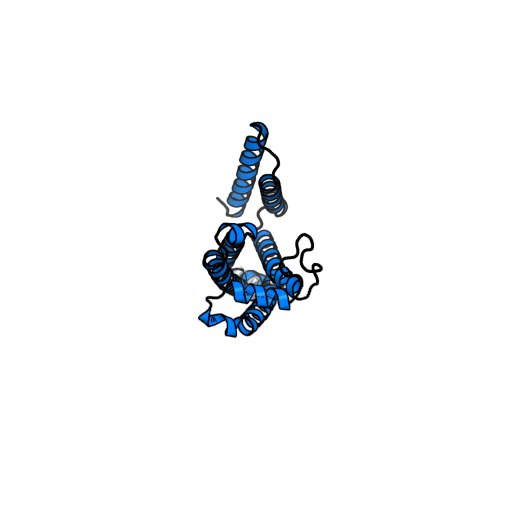 C C . ALA A 1 137 ? 1.518 -9.575 1.207 1.00 96.25 137 ALA A C 1
ATOM 982 O O . ALA A 1 137 ? 2.643 -9.488 0.724 1.00 96.25 137 ALA A O 1
ATOM 983 N N . GLY A 1 138 ? 0.666 -8.545 1.207 1.00 97.25 138 GLY A N 1
ATOM 984 C CA . GLY A 1 138 ? 1.010 -7.227 0.679 1.00 97.25 138 GLY A CA 1
ATOM 985 C C . GLY A 1 138 ? 2.201 -6.605 1.399 1.00 97.25 138 GLY A C 1
ATOM 986 O O . GLY A 1 138 ? 3.085 -6.063 0.747 1.00 97.25 138 GLY A O 1
ATOM 987 N N . CYS A 1 139 ? 2.278 -6.737 2.726 1.00 97.62 139 CYS A N 1
ATOM 988 C CA . CYS A 1 139 ? 3.429 -6.285 3.505 1.00 97.62 139 CYS A CA 1
ATOM 989 C C . CYS A 1 139 ? 4.722 -6.947 3.016 1.00 97.62 139 CYS A C 1
ATOM 991 O O . CYS A 1 139 ? 5.717 -6.256 2.827 1.00 97.62 139 CYS A O 1
ATOM 993 N N . ALA A 1 140 ? 4.709 -8.264 2.793 1.00 97.44 140 ALA A N 1
ATOM 994 C CA . ALA A 1 140 ? 5.873 -8.987 2.289 1.00 97.44 140 ALA A CA 1
ATOM 995 C C . ALA A 1 140 ? 6.260 -8.530 0.873 1.00 97.44 140 ALA A C 1
ATOM 997 O O . ALA A 1 140 ? 7.431 -8.257 0.624 1.00 97.44 140 ALA A O 1
ATOM 998 N N . VAL A 1 141 ? 5.283 -8.385 -0.028 1.00 97.56 141 VAL A N 1
ATOM 999 C CA . VAL A 1 141 ? 5.504 -7.914 -1.408 1.00 97.56 141 VAL A CA 1
ATOM 1000 C C . VAL A 1 141 ? 6.137 -6.523 -1.419 1.00 97.56 141 VAL A C 1
ATOM 1002 O O . VAL A 1 141 ? 7.184 -6.327 -2.031 1.00 97.56 141 VAL A O 1
ATOM 1005 N N . VAL A 1 142 ? 5.545 -5.569 -0.696 1.00 97.81 142 VAL A N 1
ATOM 1006 C CA . VAL A 1 142 ? 6.031 -4.183 -0.653 1.00 97.81 142 VAL A CA 1
ATOM 1007 C C . VAL A 1 142 ? 7.368 -4.086 0.087 1.00 97.81 142 VAL A C 1
ATOM 1009 O O . VAL A 1 142 ? 8.211 -3.283 -0.294 1.00 97.81 142 VAL A O 1
ATOM 1012 N N . ALA A 1 143 ? 7.616 -4.924 1.099 1.00 97.81 143 ALA A N 1
ATOM 1013 C CA . ALA A 1 143 ? 8.912 -4.973 1.775 1.00 97.81 143 ALA A CA 1
ATOM 1014 C C . ALA A 1 143 ? 10.024 -5.488 0.850 1.00 97.81 143 ALA A C 1
ATOM 1016 O O . ALA A 1 143 ? 11.100 -4.900 0.819 1.00 97.81 143 ALA A O 1
ATOM 1017 N N . VAL A 1 144 ? 9.768 -6.541 0.065 1.00 96.75 144 VAL A N 1
ATOM 1018 C CA . VAL A 1 144 ? 10.728 -7.039 -0.935 1.00 96.75 144 VAL A CA 1
ATOM 1019 C C . VAL A 1 144 ? 10.996 -5.977 -2.002 1.00 96.75 144 VAL A C 1
ATOM 1021 O O . VAL A 1 144 ? 12.153 -5.721 -2.327 1.00 96.75 144 VAL A O 1
ATOM 1024 N N . PHE A 1 145 ? 9.949 -5.312 -2.494 1.00 96.06 145 PHE A N 1
ATOM 1025 C CA . PHE A 1 145 ? 10.083 -4.193 -3.428 1.00 96.06 145 PHE A CA 1
ATOM 1026 C C . PHE A 1 145 ? 10.899 -3.033 -2.834 1.00 96.06 145 PHE A C 1
ATOM 1028 O O . PHE A 1 145 ? 11.820 -2.535 -3.474 1.00 96.06 145 PHE A O 1
ATOM 1035 N N . GLY A 1 146 ? 10.620 -2.645 -1.587 1.00 96.56 146 GLY A N 1
ATOM 1036 C CA . GLY A 1 146 ? 11.356 -1.594 -0.886 1.00 96.56 146 GLY A CA 1
ATOM 1037 C C . GLY A 1 146 ? 12.825 -1.938 -0.663 1.00 96.56 146 GLY A C 1
ATOM 1038 O O . GLY A 1 146 ? 13.686 -1.090 -0.870 1.00 96.56 146 GLY A O 1
ATOM 1039 N N . LEU A 1 147 ? 13.136 -3.190 -0.316 1.00 96.81 147 LEU A N 1
ATOM 1040 C CA . LEU A 1 147 ? 14.521 -3.653 -0.221 1.00 96.81 147 LEU A CA 1
ATOM 1041 C C . LEU A 1 147 ? 15.235 -3.552 -1.571 1.00 96.81 147 LEU A C 1
ATOM 1043 O O . LEU A 1 147 ? 16.346 -3.032 -1.613 1.00 96.81 147 LEU A O 1
ATOM 1047 N N . ALA A 1 148 ? 14.584 -3.971 -2.661 1.00 95.94 148 ALA A N 1
ATOM 1048 C CA . ALA A 1 148 ? 15.139 -3.841 -4.005 1.00 95.94 148 ALA A CA 1
ATOM 1049 C C . ALA A 1 148 ? 15.378 -2.368 -4.387 1.00 95.94 148 ALA A C 1
ATOM 1051 O O . ALA A 1 148 ? 16.447 -2.028 -4.887 1.00 95.94 148 ALA A O 1
ATOM 1052 N N . MET A 1 149 ? 14.434 -1.466 -4.089 1.00 96.81 149 MET A N 1
ATOM 1053 C CA . MET A 1 149 ? 14.628 -0.027 -4.300 1.00 96.81 149 MET A CA 1
ATOM 1054 C C . MET A 1 149 ? 15.804 0.516 -3.495 1.00 96.81 149 MET A C 1
ATOM 1056 O O . MET A 1 149 ? 16.652 1.211 -4.046 1.00 96.81 149 MET A O 1
ATOM 1060 N N . TRP A 1 150 ? 15.881 0.191 -2.204 1.00 96.56 150 TRP A N 1
ATOM 1061 C CA . TRP A 1 150 ? 16.949 0.695 -1.351 1.00 96.56 150 TRP A CA 1
ATOM 1062 C C . TRP A 1 150 ? 18.322 0.252 -1.866 1.00 96.56 150 TRP A C 1
ATOM 1064 O O . TRP A 1 150 ? 19.226 1.079 -1.975 1.00 96.56 150 TRP A O 1
ATOM 1074 N N . THR A 1 151 ? 18.479 -1.017 -2.245 1.00 95.62 151 THR A N 1
ATOM 1075 C CA . THR A 1 151 ? 19.769 -1.522 -2.733 1.00 95.62 151 THR A CA 1
ATOM 1076 C C . THR A 1 151 ? 20.151 -1.007 -4.117 1.00 95.62 151 THR A C 1
ATOM 1078 O O . THR A 1 151 ? 21.343 -0.928 -4.401 1.00 95.62 151 THR A O 1
ATOM 1081 N N . SER A 1 152 ? 19.177 -0.670 -4.967 1.00 94.75 152 SER A N 1
ATOM 1082 C CA . SER A 1 152 ? 19.428 -0.374 -6.385 1.00 94.75 152 SER A CA 1
ATOM 1083 C C . SER A 1 152 ? 19.378 1.121 -6.708 1.00 94.75 152 SER A C 1
ATOM 1085 O O . SER A 1 152 ? 20.267 1.632 -7.380 1.00 94.75 152 SER A O 1
ATOM 1087 N N . VAL A 1 153 ? 18.376 1.845 -6.198 1.00 93.81 153 VAL A N 1
ATOM 1088 C CA . VAL A 1 153 ? 18.159 3.283 -6.470 1.00 93.81 153 VAL A CA 1
ATOM 1089 C C . VAL A 1 153 ? 18.295 4.172 -5.227 1.00 93.81 153 VAL A C 1
ATOM 1091 O O . VAL A 1 153 ? 18.177 5.393 -5.322 1.00 93.81 153 VAL A O 1
ATOM 1094 N N . GLY A 1 154 ? 18.571 3.579 -4.062 1.00 95.38 154 GLY A N 1
ATOM 1095 C CA . GLY A 1 154 ? 18.825 4.288 -2.810 1.00 95.38 154 GLY A CA 1
ATOM 1096 C C . GLY A 1 154 ? 17.580 4.555 -1.957 1.00 95.38 154 GLY A C 1
ATOM 1097 O O . GLY A 1 154 ? 16.431 4.416 -2.384 1.00 95.38 154 GLY A O 1
ATOM 1098 N N . PHE A 1 155 ? 17.823 4.943 -0.701 1.00 92.81 155 PHE A N 1
ATOM 1099 C CA . PHE A 1 155 ? 16.769 5.185 0.290 1.00 92.81 155 PHE A CA 1
ATOM 1100 C C . PHE A 1 155 ? 15.889 6.389 -0.070 1.00 92.81 155 PHE A C 1
ATOM 1102 O O . PHE A 1 155 ? 14.682 6.336 0.148 1.00 92.81 155 PHE A O 1
ATOM 1109 N N . ASP A 1 156 ? 16.462 7.443 -0.657 1.00 92.50 156 ASP A N 1
ATOM 1110 C CA . ASP A 1 156 ? 15.733 8.678 -0.975 1.00 92.50 156 ASP A CA 1
ATOM 1111 C C . ASP A 1 156 ? 14.610 8.435 -1.987 1.00 92.50 156 ASP A C 1
ATOM 1113 O O . ASP A 1 156 ? 13.486 8.913 -1.810 1.00 92.50 156 ASP A O 1
ATOM 1117 N N . GLN A 1 157 ? 14.878 7.618 -3.010 1.00 92.44 157 GLN A N 1
ATOM 1118 C CA . GLN A 1 157 ? 13.860 7.219 -3.978 1.00 92.44 157 GLN A CA 1
ATOM 1119 C C . GLN A 1 157 ? 12.797 6.337 -3.320 1.00 92.44 157 GLN A C 1
ATOM 1121 O O . GLN A 1 157 ? 11.607 6.618 -3.435 1.00 92.44 157 GLN A O 1
ATOM 1126 N N . MET A 1 158 ? 13.203 5.324 -2.547 1.00 93.19 158 MET A N 1
ATOM 1127 C CA . MET A 1 158 ? 12.266 4.480 -1.793 1.00 93.19 158 MET A CA 1
ATOM 1128 C C . MET A 1 158 ? 11.343 5.306 -0.873 1.00 93.19 158 MET A C 1
ATOM 1130 O O . MET A 1 158 ? 10.138 5.049 -0.793 1.00 93.19 158 MET A O 1
ATOM 1134 N N . ALA A 1 159 ? 11.895 6.301 -0.177 1.00 91.25 159 ALA A N 1
ATOM 1135 C CA . ALA A 1 159 ? 11.162 7.165 0.740 1.00 91.25 159 ALA A CA 1
ATOM 1136 C C . ALA A 1 159 ? 10.223 8.136 0.010 1.00 91.25 159 ALA A C 1
ATOM 1138 O O . ALA A 1 159 ? 9.122 8.386 0.502 1.00 91.25 159 ALA A O 1
ATOM 1139 N N . SER A 1 160 ? 10.606 8.623 -1.174 1.00 90.06 160 SER A N 1
ATOM 1140 C CA . SER A 1 160 ? 9.776 9.513 -2.001 1.00 90.06 160 SER A CA 1
ATOM 1141 C C . SER A 1 160 ? 8.478 8.841 -2.468 1.00 90.06 160 SER A C 1
ATOM 1143 O O . SER A 1 160 ? 7.442 9.494 -2.550 1.00 90.06 160 SER A O 1
ATOM 1145 N N . TYR A 1 161 ? 8.497 7.518 -2.664 1.00 87.50 161 TYR A N 1
ATOM 1146 C CA . TYR A 1 161 ? 7.303 6.702 -2.937 1.00 87.50 161 TYR A CA 1
ATOM 1147 C C . TYR A 1 161 ? 6.546 6.255 -1.672 1.00 87.50 161 TYR A C 1
ATOM 1149 O O . TYR A 1 161 ? 5.625 5.444 -1.748 1.00 87.50 161 TYR A O 1
ATOM 1157 N N . ALA A 1 162 ? 6.933 6.745 -0.488 1.00 92.25 162 ALA A N 1
ATOM 1158 C CA . ALA A 1 162 ? 6.353 6.380 0.806 1.00 92.25 162 ALA A CA 1
ATOM 1159 C C . ALA A 1 162 ? 6.341 4.862 1.100 1.00 92.25 162 ALA A C 1
ATOM 1161 O O . ALA A 1 162 ? 5.562 4.394 1.936 1.00 92.25 162 ALA A O 1
ATOM 1162 N N . VAL A 1 163 ? 7.232 4.084 0.471 1.00 95.31 163 VAL A N 1
ATOM 1163 C CA . VAL A 1 163 ? 7.263 2.614 0.584 1.00 95.31 163 VAL A CA 1
ATOM 1164 C C . VAL A 1 163 ? 7.354 2.139 2.043 1.00 95.31 163 VAL A C 1
ATOM 1166 O O . VAL A 1 163 ? 6.545 1.291 2.429 1.00 95.31 163 VAL A O 1
ATOM 1169 N N . PRO A 1 164 ? 8.220 2.704 2.916 1.00 94.50 164 PRO A N 1
ATOM 1170 C CA . PRO A 1 164 ? 8.281 2.285 4.319 1.00 94.50 164 PRO A CA 1
ATOM 1171 C C . PRO A 1 164 ? 6.969 2.516 5.082 1.00 94.50 164 PRO A C 1
ATOM 1173 O O . PRO A 1 164 ? 6.592 1.709 5.934 1.00 94.50 164 PRO A O 1
ATOM 1176 N N . ALA A 1 165 ? 6.246 3.596 4.763 1.00 93.88 165 ALA A N 1
ATOM 1177 C CA . ALA A 1 165 ? 4.964 3.900 5.391 1.00 93.88 165 ALA A CA 1
ATOM 1178 C C . ALA A 1 165 ? 3.888 2.886 4.975 1.00 93.88 165 ALA A C 1
ATOM 1180 O O . ALA A 1 165 ? 3.124 2.419 5.822 1.00 93.88 165 ALA A O 1
ATOM 1181 N N . VAL A 1 166 ? 3.868 2.490 3.697 1.00 95.75 166 VAL A N 1
ATOM 1182 C CA . VAL A 1 166 ? 2.953 1.460 3.181 1.00 95.75 166 VAL A CA 1
ATOM 1183 C C . VAL A 1 166 ? 3.244 0.099 3.824 1.00 95.75 166 VAL A C 1
ATOM 1185 O O . VAL A 1 166 ? 2.308 -0.574 4.256 1.00 95.75 166 VAL A O 1
ATOM 1188 N N . VAL A 1 167 ? 4.521 -0.280 3.983 1.00 97.38 167 VAL A N 1
ATOM 1189 C CA . VAL A 1 167 ? 4.920 -1.499 4.717 1.00 97.38 167 VAL A CA 1
ATOM 1190 C C . VAL A 1 167 ? 4.405 -1.465 6.155 1.00 97.38 167 VAL A C 1
ATOM 1192 O O . VAL A 1 167 ? 3.754 -2.412 6.593 1.00 97.38 167 VAL A O 1
ATOM 1195 N N . GLY A 1 168 ? 4.640 -0.370 6.885 1.00 95.25 168 GLY A N 1
ATOM 1196 C CA . GLY A 1 168 ? 4.170 -0.222 8.264 1.00 95.25 168 GLY A CA 1
ATOM 1197 C C . GLY A 1 168 ? 2.646 -0.317 8.381 1.00 95.25 168 GLY A C 1
ATOM 1198 O O . GLY A 1 168 ? 2.129 -1.017 9.253 1.00 95.25 168 GLY A O 1
ATOM 1199 N N . ALA A 1 169 ? 1.917 0.325 7.467 1.00 94.12 169 ALA A N 1
ATOM 1200 C CA . ALA A 1 169 ? 0.459 0.277 7.430 1.00 94.12 169 ALA A CA 1
ATOM 1201 C C . ALA A 1 169 ? -0.072 -1.143 7.156 1.00 94.12 169 ALA A C 1
ATOM 1203 O O . ALA A 1 169 ? -0.985 -1.600 7.847 1.00 94.12 169 ALA A O 1
ATOM 1204 N N . LEU A 1 170 ? 0.521 -1.864 6.198 1.00 96.00 170 LEU A N 1
ATOM 1205 C CA . LEU A 1 170 ? 0.163 -3.251 5.882 1.00 96.00 170 LEU A CA 1
ATOM 1206 C C . LEU A 1 170 ? 0.516 -4.213 7.022 1.00 96.00 170 LEU A C 1
ATOM 1208 O O . LEU A 1 170 ? -0.283 -5.095 7.337 1.00 96.00 170 LEU A O 1
ATOM 1212 N N . ALA A 1 171 ? 1.663 -4.022 7.678 1.00 94.75 171 ALA A N 1
ATOM 1213 C CA . ALA A 1 171 ? 2.061 -4.804 8.844 1.00 94.75 171 ALA A CA 1
ATOM 1214 C C . ALA A 1 171 ? 1.050 -4.639 9.984 1.00 94.75 171 ALA A C 1
ATOM 1216 O O . ALA A 1 171 ? 0.557 -5.631 10.519 1.00 94.75 171 ALA A O 1
ATOM 1217 N N . ILE A 1 172 ? 0.676 -3.394 10.305 1.00 91.94 172 ILE A N 1
ATOM 1218 C CA . ILE A 1 172 ? -0.342 -3.104 11.320 1.00 91.94 172 ILE A CA 1
ATOM 1219 C C . ILE A 1 172 ? -1.670 -3.753 10.928 1.00 91.94 172 ILE A C 1
ATOM 1221 O O . ILE A 1 172 ? -2.232 -4.493 11.734 1.00 91.94 172 ILE A O 1
ATOM 1225 N N . LEU A 1 173 ? -2.147 -3.552 9.696 1.00 90.81 173 LEU A N 1
ATOM 1226 C CA . LEU A 1 173 ? -3.407 -4.136 9.230 1.00 90.81 173 LEU A CA 1
ATOM 1227 C C . LEU A 1 173 ? -3.386 -5.678 9.281 1.00 90.81 173 LEU A C 1
ATOM 1229 O O . LEU A 1 173 ? -4.379 -6.292 9.660 1.00 90.81 173 LEU A O 1
ATOM 1233 N N . GLY A 1 174 ? -2.242 -6.308 8.997 1.00 88.62 174 GLY A N 1
ATOM 1234 C CA . GLY A 1 174 ? -2.035 -7.758 9.093 1.00 88.62 174 GLY A CA 1
ATOM 1235 C C . GLY A 1 174 ? -2.020 -8.318 10.523 1.00 88.62 174 GLY A C 1
ATOM 1236 O O . GLY A 1 174 ? -2.155 -9.529 10.718 1.00 88.62 174 GLY A O 1
ATOM 1237 N N . THR A 1 175 ? -1.895 -7.462 11.542 1.00 85.00 175 THR A N 1
ATOM 1238 C CA . THR A 1 175 ? -2.077 -7.855 12.953 1.00 85.00 175 THR A CA 1
ATOM 1239 C C . THR A 1 175 ? -3.523 -7.723 13.430 1.00 85.00 175 THR A C 1
ATOM 1241 O O . THR A 1 175 ? -3.879 -8.272 14.474 1.00 85.00 175 THR A O 1
ATOM 1244 N N . VAL A 1 176 ? -4.376 -7.014 12.684 1.00 72.44 176 VAL A N 1
ATOM 1245 C CA . VAL A 1 176 ? -5.780 -6.820 13.045 1.00 72.44 176 VAL A CA 1
ATOM 1246 C C . VAL A 1 176 ? -6.605 -8.002 12.527 1.00 72.44 176 VAL A C 1
ATOM 1248 O O . VAL A 1 176 ? -6.609 -8.313 11.338 1.00 72.44 176 VAL A O 1
ATOM 1251 N N . ASP A 1 177 ? -7.345 -8.667 13.421 1.00 59.69 177 ASP A N 1
ATOM 1252 C CA . ASP A 1 177 ? -8.323 -9.704 13.059 1.00 59.69 177 ASP A CA 1
ATOM 1253 C C . ASP A 1 177 ? -9.545 -9.083 12.357 1.00 59.69 177 ASP A C 1
ATOM 1255 O O . ASP A 1 177 ? -10.628 -8.945 12.934 1.00 59.69 177 ASP A O 1
ATOM 1259 N N . ALA A 1 178 ? -9.381 -8.702 11.094 1.00 54.69 178 ALA A N 1
ATOM 1260 C CA . ALA A 1 178 ? -10.462 -8.194 10.254 1.00 54.69 178 ALA A CA 1
ATOM 1261 C C . ALA A 1 178 ? -11.417 -9.311 9.758 1.00 54.69 178 ALA A C 1
ATOM 1263 O O . ALA A 1 178 ? -12.525 -9.026 9.293 1.00 54.69 178 ALA A O 1
ATOM 1264 N N . ASP A 1 179 ? -11.067 -10.590 9.969 1.00 51.09 179 ASP A N 1
ATOM 1265 C CA . ASP A 1 179 ? -11.886 -11.767 9.616 1.00 51.09 179 ASP A CA 1
ATOM 1266 C C . ASP A 1 179 ? -13.239 -11.832 10.362 1.00 51.09 179 ASP A C 1
ATOM 1268 O O . ASP A 1 179 ? -14.134 -12.601 10.005 1.00 51.09 179 ASP A O 1
ATOM 1272 N N . ARG A 1 180 ? -13.451 -10.990 11.383 1.00 51.56 180 ARG A N 1
ATOM 1273 C CA . ARG A 1 180 ? -14.715 -10.938 12.137 1.00 51.56 180 ARG A CA 1
ATOM 1274 C C . ARG A 1 180 ? -15.860 -10.218 11.404 1.00 51.56 180 ARG A C 1
ATOM 1276 O O . ARG A 1 180 ? -17.012 -10.375 11.801 1.00 51.56 180 ARG A O 1
ATOM 1283 N N . HIS A 1 181 ? -15.592 -9.447 10.346 1.00 50.25 181 HIS A N 1
ATOM 1284 C CA . HIS A 1 181 ? -16.539 -8.414 9.891 1.00 50.25 181 HIS A CA 1
ATOM 1285 C C . HIS A 1 181 ? -17.320 -8.758 8.615 1.00 50.25 181 HIS A C 1
ATOM 1287 O O . HIS A 1 181 ? -18.494 -8.399 8.528 1.00 50.25 181 HIS A O 1
ATOM 1293 N N . ALA A 1 182 ? -16.747 -9.528 7.681 1.00 45.16 182 ALA A N 1
ATOM 1294 C CA . ALA A 1 182 ? -17.516 -10.101 6.568 1.00 45.16 182 ALA A CA 1
ATOM 1295 C C . ALA A 1 182 ? -18.574 -11.085 7.096 1.00 45.16 182 ALA A C 1
ATOM 1297 O O . ALA A 1 182 ? -19.736 -11.038 6.697 1.00 45.16 182 ALA A O 1
ATOM 1298 N N . SER A 1 183 ? -18.206 -11.881 8.104 1.00 41.94 183 SER A N 1
ATOM 1299 C CA . SER A 1 183 ? -19.131 -12.747 8.833 1.00 41.94 183 SER A CA 1
ATOM 1300 C C . SER A 1 183 ? -20.255 -11.951 9.487 1.00 41.94 183 SER A C 1
ATOM 1302 O O . SER A 1 183 ? -21.385 -12.406 9.440 1.00 41.94 183 SER A O 1
ATOM 1304 N N . ALA A 1 184 ? -20.003 -10.760 10.040 1.00 45.31 184 ALA A N 1
ATOM 1305 C CA . ALA A 1 184 ? -21.033 -9.936 10.684 1.00 45.31 184 ALA A CA 1
ATOM 1306 C C . ALA A 1 184 ? -22.021 -9.287 9.693 1.00 45.31 184 ALA A C 1
ATOM 1308 O O . ALA A 1 184 ? -23.197 -9.152 10.016 1.00 45.31 184 ALA A O 1
ATOM 1309 N N . VAL A 1 185 ? -21.571 -8.922 8.486 1.00 46.12 185 VAL A N 1
ATOM 1310 C CA . VAL A 1 185 ? -22.441 -8.401 7.409 1.00 46.12 185 VAL A CA 1
ATOM 1311 C C . VAL A 1 185 ? -23.204 -9.529 6.703 1.00 46.12 185 VAL A C 1
ATOM 1313 O O . VAL A 1 185 ? -24.342 -9.335 6.297 1.00 46.12 185 VAL A O 1
ATOM 1316 N N . ILE A 1 186 ? -22.629 -10.731 6.610 1.00 47.78 186 ILE A N 1
ATOM 1317 C CA . ILE A 1 186 ? -23.308 -11.910 6.048 1.00 47.78 186 ILE A CA 1
ATOM 1318 C C . ILE A 1 186 ? -24.261 -12.554 7.078 1.00 47.78 186 ILE A C 1
ATOM 1320 O O . ILE A 1 186 ? -25.310 -13.078 6.710 1.00 47.78 186 ILE A O 1
ATOM 1324 N N . THR A 1 187 ? -23.961 -12.481 8.381 1.00 47.06 187 THR A N 1
ATOM 1325 C CA . THR A 1 187 ? -24.832 -13.006 9.458 1.00 47.06 187 THR A CA 1
ATOM 1326 C C . THR A 1 187 ? -25.853 -12.004 9.997 1.00 47.06 187 THR A C 1
ATOM 1328 O O . THR A 1 187 ? -26.667 -12.380 10.843 1.00 47.06 187 THR A O 1
ATOM 1331 N N . SER A 1 188 ? -25.893 -10.765 9.492 1.00 45.84 188 SER A N 1
ATOM 1332 C CA . SER A 1 188 ? -26.918 -9.786 9.885 1.00 45.84 188 SER A CA 1
ATOM 1333 C C . SER A 1 188 ? -28.315 -10.085 9.319 1.00 45.84 188 SER A C 1
ATOM 1335 O O . SER A 1 188 ? -29.283 -9.447 9.730 1.00 45.84 188 SER A O 1
ATOM 1337 N N . ASN A 1 189 ? -28.476 -11.118 8.484 1.00 41.66 189 ASN A N 1
ATOM 1338 C CA . ASN A 1 189 ? -29.785 -11.563 8.010 1.00 41.66 189 ASN A CA 1
ATOM 1339 C C . ASN A 1 189 ? -30.353 -12.717 8.860 1.00 41.66 189 ASN A C 1
ATOM 1341 O O . ASN A 1 189 ? -30.114 -13.898 8.610 1.00 41.66 189 ASN A O 1
ATOM 1345 N N . GLY A 1 190 ? -31.149 -12.354 9.873 1.00 46.00 190 GLY A N 1
ATOM 1346 C CA . GLY A 1 190 ? -32.320 -13.105 10.368 1.00 46.00 190 GLY A CA 1
ATOM 1347 C C . GLY A 1 190 ? -32.116 -14.412 11.154 1.00 46.00 190 GLY A C 1
ATOM 1348 O O . GLY A 1 190 ? -32.980 -14.783 11.950 1.00 46.00 190 GLY A O 1
ATOM 1349 N N . TRP A 1 191 ? -30.991 -15.112 11.005 1.00 41.62 191 TRP A N 1
ATOM 1350 C CA . TRP A 1 191 ? -30.869 -16.492 11.497 1.00 41.62 191 TRP A CA 1
ATOM 1351 C C . TRP A 1 191 ? -30.523 -16.639 12.983 1.00 41.62 191 TRP A C 1
ATOM 1353 O O . TRP A 1 191 ? -30.901 -17.640 13.597 1.00 41.62 191 TRP A O 1
ATOM 1363 N N . GLN A 1 192 ? -29.871 -15.655 13.611 1.00 48.09 192 GLN A N 1
ATOM 1364 C CA . GLN A 1 192 ? -29.587 -15.733 15.053 1.00 48.09 192 GLN A CA 1
ATOM 1365 C C . GLN A 1 192 ? -30.805 -15.398 15.928 1.00 48.09 192 GLN A C 1
ATOM 1367 O O . GLN A 1 192 ? -30.961 -15.968 17.008 1.00 48.09 192 GLN A O 1
ATOM 1372 N N . ILE A 1 193 ? -31.726 -14.562 15.437 1.00 48.34 193 ILE A N 1
ATOM 1373 C CA . ILE A 1 193 ? -32.958 -14.204 16.161 1.00 48.34 193 ILE A CA 1
ATOM 1374 C C . ILE A 1 193 ? -33.974 -15.361 16.136 1.00 48.34 193 ILE A C 1
ATOM 1376 O O . ILE A 1 193 ? -34.718 -15.551 17.099 1.00 48.34 193 ILE A O 1
ATOM 1380 N N . LEU A 1 194 ? -33.971 -16.200 15.093 1.00 47.09 194 LEU A N 1
ATOM 1381 C CA . LEU A 1 194 ? -34.843 -17.380 15.013 1.00 47.09 194 LEU A CA 1
ATOM 1382 C C . LEU A 1 194 ? -34.323 -18.578 15.819 1.00 47.09 194 LEU A C 1
ATOM 1384 O O . LEU A 1 194 ? -35.121 -19.366 16.329 1.00 47.09 194 LEU A O 1
ATOM 1388 N N . ARG A 1 195 ? -33.004 -18.697 16.018 1.00 47.53 195 ARG A N 1
ATOM 1389 C CA . ARG A 1 195 ? -32.419 -19.816 16.775 1.00 47.53 195 ARG A CA 1
ATOM 1390 C C . ARG A 1 195 ? -32.653 -19.707 18.293 1.00 47.53 195 ARG A C 1
ATOM 1392 O O . ARG A 1 195 ? -32.629 -20.727 18.974 1.00 47.53 195 ARG A O 1
ATOM 1399 N N . ASN A 1 196 ? -32.978 -18.515 18.815 1.00 46.03 196 ASN A N 1
ATOM 1400 C CA . ASN A 1 196 ? -33.217 -18.285 20.250 1.00 46.03 196 ASN A CA 1
ATOM 1401 C C . ASN A 1 196 ? -34.696 -18.046 20.641 1.00 46.03 196 ASN A C 1
ATOM 1403 O O . ASN A 1 196 ? -34.985 -17.668 21.772 1.00 46.03 196 ASN A O 1
ATOM 1407 N N . ARG A 1 197 ? -35.668 -18.298 19.746 1.00 45.16 197 ARG A N 1
ATOM 1408 C CA . ARG A 1 197 ? -37.111 -18.232 20.084 1.00 45.16 197 ARG A CA 1
ATOM 1409 C C . ARG A 1 197 ? -37.722 -19.548 20.589 1.00 45.16 197 ARG A C 1
ATOM 1411 O O . ARG A 1 197 ? -38.909 -19.572 20.897 1.00 45.16 197 ARG A O 1
ATOM 1418 N N . ARG A 1 198 ? -36.948 -20.633 20.726 1.00 43.22 198 ARG A N 1
ATOM 1419 C CA . ARG A 1 198 ? -37.431 -21.900 21.330 1.00 43.22 198 ARG A CA 1
ATOM 1420 C C . ARG A 1 198 ? -37.096 -22.065 22.821 1.00 43.22 198 ARG A C 1
ATOM 1422 O O . ARG A 1 198 ? -37.682 -22.925 23.470 1.00 43.22 198 ARG A O 1
ATOM 1429 N N . SER A 1 199 ? -36.228 -21.227 23.387 1.00 43.19 199 SER A N 1
ATOM 1430 C CA . SER A 1 199 ? -35.843 -21.261 24.811 1.00 43.19 199 SER A CA 1
ATOM 1431 C C . SER A 1 199 ? -36.721 -20.363 25.697 1.00 43.19 199 SER A C 1
ATOM 1433 O O . SER A 1 199 ? -36.970 -20.694 26.854 1.00 43.19 199 SER A O 1
ATOM 1435 N N . VAL A 1 200 ? -37.281 -19.275 25.154 1.00 47.09 200 VAL A N 1
ATOM 1436 C CA . VAL A 1 200 ? -38.087 -18.303 25.926 1.00 47.09 200 VAL A CA 1
ATOM 1437 C C . VAL A 1 200 ? -39.519 -18.794 26.211 1.00 47.09 200 VAL A C 1
ATOM 1439 O O . VAL A 1 200 ? -40.155 -18.343 27.161 1.00 47.09 200 VAL A O 1
ATOM 1442 N N . VAL A 1 201 ? -40.026 -19.782 25.463 1.00 50.41 201 VAL A N 1
ATOM 1443 C CA . VAL A 1 201 ? -41.364 -20.362 25.711 1.00 50.41 201 VAL A CA 1
ATOM 1444 C C . VAL A 1 201 ? -41.348 -21.401 26.845 1.00 50.41 201 VAL A C 1
ATOM 1446 O O . VAL A 1 201 ? -42.349 -21.559 27.540 1.00 50.41 201 VAL A O 1
ATOM 1449 N N . ARG A 1 202 ? -40.206 -22.052 27.126 1.00 48.41 202 ARG A N 1
ATOM 1450 C CA . ARG A 1 202 ? -40.129 -23.104 28.160 1.00 48.41 202 ARG A CA 1
ATOM 1451 C C . ARG A 1 202 ? -40.043 -22.587 29.600 1.00 48.41 202 ARG A C 1
ATOM 1453 O O . ARG A 1 202 ? -40.487 -23.288 30.502 1.00 48.41 202 ARG A O 1
ATOM 1460 N N . TYR A 1 203 ? -39.588 -21.355 29.837 1.00 43.03 203 TYR A N 1
ATOM 1461 C CA . TYR A 1 203 ? -39.557 -20.800 31.200 1.00 43.03 203 TYR A CA 1
ATOM 1462 C C . TYR A 1 203 ? -40.921 -20.295 31.699 1.00 43.03 203 TYR A C 1
ATOM 1464 O O . TYR A 1 203 ? -41.164 -20.283 32.903 1.00 43.03 203 TYR A O 1
ATOM 1472 N N . ARG A 1 204 ? -41.853 -19.937 30.802 1.00 46.50 204 ARG A N 1
ATOM 1473 C CA . ARG A 1 204 ? -43.201 -19.489 31.205 1.00 46.50 204 ARG A CA 1
ATOM 1474 C C . ARG A 1 204 ? -44.159 -20.628 31.562 1.00 46.50 204 ARG A C 1
ATOM 1476 O O . ARG A 1 204 ? -45.121 -20.378 32.281 1.00 46.50 204 ARG A O 1
ATOM 1483 N N . GLN A 1 205 ? -43.903 -21.854 31.106 1.00 45.12 205 GLN A N 1
ATOM 1484 C CA . GLN A 1 205 ? -44.724 -23.016 31.474 1.00 45.12 205 GLN A CA 1
ATOM 1485 C C . GLN A 1 205 ? -44.256 -23.680 32.778 1.00 45.12 205 GLN A C 1
ATOM 1487 O O . GLN A 1 205 ? -45.098 -24.121 33.553 1.00 45.12 205 GLN A O 1
ATOM 1492 N N . ALA A 1 206 ? -42.956 -23.655 33.094 1.00 46.47 206 ALA A N 1
ATOM 1493 C CA . ALA A 1 206 ? -42.444 -24.193 34.360 1.00 46.47 206 ALA A CA 1
ATOM 1494 C C . ALA A 1 206 ? -42.865 -23.363 35.593 1.00 46.47 206 ALA A C 1
ATOM 1496 O O . ALA A 1 206 ? -43.070 -23.913 36.669 1.00 46.47 206 ALA A O 1
ATOM 1497 N N . ALA A 1 207 ? -43.070 -22.050 35.439 1.00 46.78 207 ALA A N 1
ATOM 1498 C CA . ALA A 1 207 ? -43.464 -21.166 36.541 1.00 46.78 207 ALA A CA 1
ATOM 1499 C C . ALA A 1 207 ? -44.967 -21.210 36.902 1.00 46.78 207 ALA A C 1
ATOM 1501 O O . ALA A 1 207 ? -45.373 -20.580 37.874 1.00 46.78 207 ALA A O 1
ATOM 1502 N N . ARG A 1 208 ? -45.805 -21.932 36.139 1.00 47.38 208 ARG A N 1
ATOM 1503 C CA . ARG A 1 208 ? -47.241 -22.120 36.442 1.00 47.38 208 ARG A CA 1
ATOM 1504 C C . ARG A 1 208 ? -47.572 -23.440 37.141 1.00 47.38 208 ARG A C 1
ATOM 1506 O O . ARG A 1 208 ? -48.713 -23.614 37.533 1.00 47.38 208 ARG A O 1
ATOM 1513 N N . VAL A 1 209 ? -46.602 -24.340 37.301 1.00 53.50 209 VAL A N 1
ATOM 1514 C CA . VAL A 1 209 ? -46.794 -25.643 37.972 1.00 53.50 209 VAL A CA 1
ATOM 1515 C C . VAL A 1 209 ? -46.372 -25.592 39.453 1.00 53.50 209 VAL A C 1
ATOM 1517 O O . VAL A 1 209 ? -46.570 -26.548 40.187 1.00 53.50 209 VAL A O 1
ATOM 1520 N N . ILE A 1 210 ? -45.828 -24.460 39.919 1.00 52.56 210 ILE A N 1
ATOM 1521 C CA . ILE A 1 210 ? -45.374 -24.255 41.310 1.00 52.56 210 ILE A CA 1
ATOM 1522 C C . ILE A 1 210 ? -46.185 -23.131 41.992 1.00 52.56 210 ILE A C 1
ATOM 1524 O O . ILE A 1 210 ? -45.654 -22.321 42.746 1.00 52.56 210 ILE A O 1
ATOM 1528 N N . ARG A 1 211 ? -47.483 -23.036 41.698 1.00 43.88 211 ARG A N 1
ATOM 1529 C CA . ARG A 1 211 ? -48.441 -22.281 42.516 1.00 43.88 211 ARG A CA 1
ATOM 1530 C C . ARG A 1 211 ? -49.674 -23.120 42.764 1.00 43.88 211 ARG A C 1
ATOM 1532 O O . ARG A 1 211 ? -50.111 -23.769 41.791 1.00 43.88 211 ARG A O 1
#

Sequence (211 aa):
MTRRRTILTAAALLLVVQVGWIATGGSLGAISVVTVIVAAVVIATGGRWIAIDTLGRIYLGLVFAGSVADRFGALGAPGADGVSWGNYGNFVDYTRDLLPGMLHWAATGLALAATVVEAVLACALILGVRSRLAASAGCAVVAVFGLAMWTSVGFDQMASYAVPAVVGALAILGTVDADRHASAVITSNGWQILRNRRSVVRYRQAARVIR

Secondary structure (DSSP, 8-state):
--HHHHHHHHHHHHHHHHHHHHHTT----HHHHHHHHHHHHHHHTTT-HHHHHHHHHHHHHHHHHHHHHHHTTTT-STTSTT-S-SSHHHHHHHHHHHS-GGGGGGHHHHHHHHHHHHHHHHHHHHHTTTHHHHHHHHHHHHHHHHHHHHHHH-HHHHHHTTHHHHHHHHHHHHHS-THHHHHHHHTTSSHHHHHTTTTHHHHHHHTTS--

Foldseek 3Di:
DDQLVVLLVVLVVLVVVLVVCVVVVHDPDPVSVVSPVLSVQCVVVSVPPLSVLLVLLLVLLVVLVVVLCLQCQVVHCPPPPPRDQSHVVSQLVVQLLLDDVVCSVCSNVVSVVSSVLSNVLSCCSNVVPPVLVSLVVVLVSLVVVLVSCCVRVRDVVSVVSVSVVSSVSSVVSNVDPSVVPVCVVVPVPDDVVVVPPVPVVVVVVVVVVPD

Organism: NCBI:txid2495913

pLDDT: mean 83.17, std 17.43, range [41.62, 98.19]